Protein AF-A0A955P7H0-F1 (afdb_monomer_lite)

Sequence (226 aa):
VLIIPDSEILDPDVVQEVLLPWVRDQGGQLLVTANSGKRLGESGNFDLNPKGFSTAPLTGVASTEDASSDTVVSVGSGQVLYLSKDIGFDFYLANDQVEREGALPRFRECLSKLLPEKTSLFLEFLKGDSPNLGATLYQSKSTNRLFIDLNNSDVDLTADTMKKTSPIKVSVHLPESMRDENLAATAVAPDSTPEVEILSQSGGHIELSIGPIEYYAGVIVKKAIE

Radius of gyration: 21.03 Å; chains: 1; bounding box: 56×29×54 Å

Foldseek 3Di:
DEEAQQQLEDALCCCVVPVLCCQAPVADFYEYEANAQQFHHVVRVRHGDPQARSCCVQFVDRHLVPDDQWGWDRHHNYIYIYGNHRLVVVLVPDPDFVVNQVSVVVVVVSVPSGDPPPPQKDKDWPDQDGPQKDWDWDADPVQRKIKIKIFGRQAPPVVRFFDWTAKTKMKIQHHPVPLPAAKDKFKDDPPDGWDKDFPDRDPRITMMITHIDRGIMMMMMDHDDD

pLDDT: mean 92.69, std 6.69, range [53.53, 98.31]

Secondary structure (DSSP, 8-state):
-EEE-S-SB--HHHIIIIIHHHHHHH--EEEEETTTTSB--GGGTTPBPTTS-TTHHHHS-S-STTS-SEEEEEETTEEEEEESS-HHHHHHH--SHHHHHHHHHHHHHHHHTTS-TT-SS-EEEEE---TTEEEEEEEETTTTEEEEEEEE--EETTTTEEPPPPPEEEEEEPPGGGTTS-EEEEEE-SS-PPPEEEEEEETTEEEEEE---SSEEEEEEEEPP-

Structure (mmCIF, N/CA/C/O backbone):
data_AF-A0A955P7H0-F1
#
_entry.id   AF-A0A955P7H0-F1
#
loop_
_atom_site.group_PDB
_atom_site.id
_atom_site.type_symbol
_atom_site.label_atom_id
_atom_site.label_alt_id
_atom_site.label_comp_id
_atom_site.label_asym_id
_atom_site.label_entity_id
_atom_site.label_seq_id
_atom_site.pdbx_PDB_ins_code
_atom_site.Cartn_x
_atom_site.Cartn_y
_atom_site.Cartn_z
_atom_site.occupancy
_atom_site.B_iso_or_equiv
_atom_site.auth_seq_id
_atom_site.auth_comp_id
_atom_site.auth_asym_id
_atom_site.auth_atom_id
_atom_site.pdbx_PDB_model_num
ATOM 1 N N . VAL A 1 1 ? -3.213 -2.848 -7.791 1.00 90.50 1 VAL A N 1
ATOM 2 C CA . VAL A 1 1 ? -1.968 -2.224 -8.291 1.00 90.50 1 VAL A CA 1
ATOM 3 C C . VAL A 1 1 ? -0.839 -3.203 -8.053 1.00 90.50 1 VAL A C 1
ATOM 5 O O . VAL A 1 1 ? -0.802 -3.777 -6.972 1.00 90.50 1 VAL A O 1
ATOM 8 N N . LEU A 1 2 ? 0.018 -3.425 -9.043 1.00 95.38 2 LEU A N 1
ATOM 9 C CA . LEU A 1 2 ? 1.304 -4.100 -8.875 1.00 95.38 2 LEU A CA 1
ATOM 10 C C . LEU A 1 2 ? 2.388 -3.027 -8.733 1.00 95.38 2 LEU A C 1
ATOM 12 O O . LEU A 1 2 ? 2.320 -2.009 -9.417 1.00 95.38 2 LEU A O 1
ATOM 16 N N . ILE A 1 3 ? 3.364 -3.243 -7.856 1.00 96.38 3 ILE A N 1
ATOM 17 C CA . ILE A 1 3 ? 4.501 -2.340 -7.655 1.00 96.38 3 ILE A CA 1
ATOM 18 C C . ILE A 1 3 ? 5.775 -3.113 -8.004 1.00 96.38 3 ILE A C 1
ATOM 20 O O . ILE A 1 3 ? 5.969 -4.217 -7.500 1.00 96.38 3 ILE A O 1
ATOM 24 N N . ILE A 1 4 ? 6.621 -2.539 -8.858 1.00 96.88 4 ILE A N 1
ATOM 25 C CA . ILE A 1 4 ? 7.957 -3.038 -9.202 1.00 96.88 4 ILE A CA 1
ATOM 26 C C . ILE A 1 4 ? 8.972 -2.011 -8.672 1.00 96.88 4 ILE A C 1
ATOM 28 O O . ILE A 1 4 ? 9.214 -1.004 -9.348 1.00 96.88 4 ILE A O 1
ATOM 32 N N . PRO A 1 5 ? 9.496 -2.210 -7.447 1.00 94.88 5 PRO A N 1
ATOM 33 C CA . PRO A 1 5 ? 10.434 -1.285 -6.823 1.00 94.88 5 PRO A CA 1
ATOM 34 C C . PRO A 1 5 ? 11.873 -1.598 -7.263 1.00 94.88 5 PRO A C 1
ATOM 36 O O . PRO A 1 5 ? 12.413 -2.635 -6.885 1.00 94.88 5 PRO A O 1
ATOM 39 N N . ASP A 1 6 ? 12.442 -0.742 -8.117 1.00 96.31 6 ASP A N 1
ATOM 40 C CA . ASP A 1 6 ? 13.833 -0.762 -8.609 1.00 96.31 6 ASP A CA 1
ATOM 41 C C . ASP A 1 6 ? 14.380 -2.157 -8.946 1.00 96.31 6 ASP A C 1
ATOM 43 O O . ASP A 1 6 ? 15.504 -2.538 -8.613 1.00 96.31 6 ASP A O 1
ATOM 47 N N . SER A 1 7 ? 13.559 -2.967 -9.613 1.00 96.25 7 SER A N 1
ATOM 48 C CA . SER A 1 7 ? 13.934 -4.327 -9.982 1.00 96.25 7 SER A CA 1
ATOM 49 C C . SER A 1 7 ? 14.794 -4.286 -11.243 1.00 96.25 7 SER A C 1
ATOM 51 O O . SER A 1 7 ? 14.291 -4.419 -12.360 1.00 96.25 7 SER A O 1
ATOM 53 N N . GLU A 1 8 ? 16.101 -4.044 -11.078 1.00 96.12 8 GLU A N 1
ATOM 54 C CA . GLU A 1 8 ? 17.034 -3.895 -12.207 1.00 96.12 8 GLU A CA 1
ATOM 55 C C . GLU A 1 8 ? 16.951 -5.059 -13.200 1.00 96.12 8 GLU A C 1
ATOM 57 O O . GLU A 1 8 ? 17.043 -4.843 -14.407 1.00 96.12 8 GLU A O 1
ATOM 62 N N . ILE A 1 9 ? 16.758 -6.280 -12.699 1.00 97.00 9 ILE A N 1
ATOM 63 C CA . ILE A 1 9 ? 16.594 -7.490 -13.503 1.00 97.00 9 ILE A CA 1
ATOM 64 C C . ILE A 1 9 ? 15.102 -7.735 -13.717 1.00 97.00 9 ILE A C 1
ATOM 66 O O . ILE A 1 9 ? 14.406 -8.196 -12.814 1.00 97.00 9 ILE A O 1
ATOM 70 N N . LEU A 1 10 ? 14.627 -7.487 -14.935 1.00 95.69 10 LEU A N 1
ATOM 71 C CA . LEU A 1 10 ? 13.276 -7.857 -15.342 1.00 95.69 10 LEU A CA 1
ATOM 72 C C . LEU A 1 10 ? 13.299 -8.355 -16.782 1.00 95.69 10 LEU A C 1
ATOM 74 O O . LEU A 1 10 ? 13.581 -7.590 -17.709 1.00 95.69 10 LEU A O 1
ATOM 78 N N . ASP A 1 11 ? 12.999 -9.642 -16.948 1.00 95.44 11 ASP A N 1
ATOM 79 C CA . ASP A 1 11 ? 13.058 -10.312 -18.242 1.00 95.44 11 ASP A CA 1
ATOM 80 C C . ASP A 1 11 ? 12.130 -9.617 -19.262 1.00 95.44 11 ASP A C 1
ATOM 82 O O . ASP A 1 11 ? 10.935 -9.441 -18.981 1.00 95.44 11 ASP A O 1
ATOM 86 N N . PRO A 1 12 ? 12.647 -9.197 -20.436 1.00 95.62 12 PRO A N 1
ATOM 87 C CA . PRO A 1 12 ? 11.827 -8.624 -21.495 1.00 95.62 12 PRO A CA 1
ATOM 88 C C . PRO A 1 12 ? 10.616 -9.478 -21.874 1.00 95.62 12 PRO A C 1
ATOM 90 O O . PRO A 1 12 ? 9.563 -8.903 -22.151 1.00 95.62 12 PRO A O 1
ATOM 93 N N . ASP A 1 13 ? 10.724 -10.807 -21.837 1.00 95.81 13 ASP A N 1
ATOM 94 C CA . ASP A 1 13 ? 9.621 -11.697 -22.208 1.00 95.81 13 ASP A CA 1
ATOM 95 C C . ASP A 1 13 ? 8.490 -11.621 -21.172 1.00 95.81 13 ASP A C 1
ATOM 97 O O . ASP A 1 13 ? 7.321 -11.517 -21.538 1.00 95.81 13 ASP A O 1
ATOM 101 N N . VAL A 1 14 ? 8.806 -11.505 -19.875 1.00 95.81 14 VAL A N 1
ATOM 102 C CA . VAL A 1 14 ? 7.794 -11.259 -18.826 1.00 95.81 14 VAL A CA 1
ATOM 103 C C . VAL A 1 14 ? 7.082 -9.926 -19.058 1.00 95.81 14 VAL A C 1
ATOM 105 O O . VAL A 1 14 ? 5.861 -9.829 -18.901 1.00 95.81 14 VAL A O 1
ATOM 108 N N . VAL A 1 15 ? 7.818 -8.887 -19.462 1.00 97.06 15 VAL A N 1
ATOM 109 C CA . VAL A 1 15 ? 7.198 -7.597 -19.778 1.00 97.06 15 VAL A CA 1
ATOM 110 C C . VAL A 1 15 ? 6.269 -7.719 -20.986 1.00 97.06 15 VAL A C 1
ATOM 112 O O . VAL A 1 15 ? 5.132 -7.253 -20.919 1.00 97.06 15 VAL A O 1
ATOM 115 N N . GLN A 1 16 ? 6.728 -8.336 -22.077 1.00 97.00 16 GLN A N 1
ATOM 116 C CA . GLN A 1 16 ? 5.978 -8.409 -23.333 1.00 97.00 16 GLN A CA 1
ATOM 117 C C . GLN A 1 16 ? 4.789 -9.370 -23.281 1.00 97.00 16 GLN A C 1
ATOM 119 O O . GLN A 1 16 ? 3.735 -9.063 -23.837 1.00 97.00 16 GLN A O 1
ATOM 124 N N . GLU A 1 17 ? 4.944 -10.519 -22.630 1.00 97.69 17 GLU A N 1
ATOM 125 C CA . GLU A 1 17 ? 3.960 -11.603 -22.659 1.00 97.69 17 GLU A CA 1
ATOM 126 C C . GLU A 1 17 ? 2.984 -11.551 -21.481 1.00 97.69 17 GLU A C 1
ATOM 128 O O . GLU A 1 17 ? 1.861 -12.044 -21.597 1.00 97.69 17 GLU A O 1
ATOM 133 N N . VAL A 1 18 ? 3.373 -10.930 -20.360 1.00 97.81 18 VAL A N 1
ATOM 134 C CA . VAL A 1 18 ? 2.564 -10.915 -19.132 1.00 97.81 18 VAL A CA 1
ATOM 135 C C . VAL A 1 18 ? 2.137 -9.504 -18.753 1.00 97.81 18 VAL A C 1
ATOM 137 O O . VAL A 1 18 ? 0.941 -9.206 -18.737 1.00 97.81 18 VAL A O 1
ATOM 140 N N . LEU A 1 19 ? 3.091 -8.619 -18.448 1.00 98.12 19 LEU A N 1
ATOM 141 C CA . LEU A 1 19 ? 2.764 -7.309 -17.876 1.00 98.12 19 LEU A CA 1
ATOM 142 C C . LEU A 1 19 ? 2.062 -6.401 -18.886 1.00 98.12 19 LEU A C 1
ATOM 144 O O . LEU A 1 19 ? 1.052 -5.785 -18.550 1.00 98.12 19 LEU A O 1
ATOM 148 N N . LEU A 1 20 ? 2.560 -6.333 -20.122 1.00 98.12 20 LEU A N 1
ATOM 149 C CA . LEU A 1 20 ? 1.990 -5.476 -21.156 1.00 98.12 20 LEU A CA 1
ATOM 150 C C . LEU A 1 20 ? 0.549 -5.875 -21.519 1.00 98.12 20 LEU A C 1
ATOM 152 O O . LEU A 1 20 ? -0.303 -4.988 -21.478 1.00 98.12 20 LEU A O 1
ATOM 156 N N . PRO A 1 21 ? 0.211 -7.153 -21.786 1.00 98.31 21 PRO A N 1
ATOM 157 C CA . PRO A 1 21 ? -1.177 -7.562 -21.996 1.00 98.31 21 PRO A CA 1
ATOM 158 C C . PRO A 1 21 ? -2.057 -7.366 -20.757 1.00 98.31 21 PRO A C 1
ATOM 160 O O . PRO A 1 21 ? -3.200 -6.935 -20.881 1.00 98.31 21 PRO A O 1
ATOM 163 N N . TRP A 1 22 ? -1.547 -7.624 -19.547 1.00 97.94 22 TRP A N 1
ATOM 164 C CA . TRP A 1 22 ? -2.319 -7.417 -18.318 1.00 97.94 22 TRP A CA 1
ATOM 165 C C . TRP A 1 22 ? -2.688 -5.942 -18.098 1.00 97.94 22 TRP A C 1
ATOM 167 O O . TRP A 1 22 ? -3.852 -5.626 -17.844 1.00 97.94 22 TRP A O 1
ATOM 177 N N . VAL A 1 23 ? -1.730 -5.022 -18.245 1.00 97.69 23 VAL A N 1
ATOM 178 C CA . VAL A 1 23 ? -2.006 -3.581 -18.155 1.00 97.69 23 VAL A CA 1
ATOM 179 C C . VAL A 1 23 ? -2.923 -3.156 -19.302 1.00 97.69 23 VAL A C 1
ATOM 181 O O . VAL A 1 23 ? -3.997 -2.610 -19.059 1.00 97.69 23 VAL A O 1
ATOM 184 N N . ARG A 1 24 ? -2.539 -3.458 -20.548 1.00 97.94 24 ARG A N 1
ATOM 185 C CA . ARG A 1 24 ? -3.234 -2.984 -21.751 1.00 97.94 24 ARG A CA 1
ATOM 186 C C . ARG A 1 24 ? -4.661 -3.501 -21.869 1.00 97.94 24 ARG A C 1
ATOM 188 O O . ARG A 1 24 ? -5.562 -2.711 -22.138 1.00 97.94 24 ARG A O 1
ATOM 195 N N . ASP A 1 25 ? -4.856 -4.802 -21.690 1.00 97.25 25 ASP A N 1
ATOM 196 C CA . ASP A 1 25 ? -6.088 -5.488 -22.088 1.00 97.25 25 ASP A CA 1
ATOM 197 C C . ASP A 1 25 ? -6.994 -5.808 -20.890 1.00 97.25 25 ASP A C 1
ATOM 199 O O . ASP A 1 25 ? -8.206 -5.932 -21.057 1.00 97.25 25 ASP A O 1
ATOM 203 N N . GLN A 1 26 ? -6.437 -5.917 -19.676 1.00 95.62 26 GLN A N 1
ATOM 204 C CA . GLN A 1 26 ? -7.200 -6.225 -18.454 1.00 95.62 26 GLN A CA 1
ATOM 205 C C . GLN A 1 26 ? -7.336 -5.032 -17.497 1.00 95.62 26 GLN A C 1
ATOM 207 O O . GLN A 1 26 ? -7.921 -5.167 -16.423 1.00 95.62 26 GLN A O 1
ATOM 212 N N . GLY A 1 27 ? -6.810 -3.861 -17.869 1.00 94.00 27 GLY A N 1
ATOM 213 C CA . GLY A 1 27 ? -6.895 -2.655 -17.046 1.00 94.00 27 GLY A CA 1
ATOM 214 C C . GLY A 1 27 ? -5.991 -2.681 -15.814 1.00 94.00 27 GLY A C 1
ATOM 215 O O . GLY A 1 27 ? -6.284 -2.015 -14.816 1.00 94.00 27 GLY A O 1
ATOM 216 N N . GLY A 1 28 ? -4.907 -3.462 -15.867 1.00 94.81 28 GLY A N 1
ATOM 217 C CA . GLY A 1 28 ? -3.901 -3.517 -14.813 1.00 94.81 28 GLY A CA 1
ATOM 218 C C . GLY A 1 28 ? -3.369 -2.128 -14.447 1.00 94.81 28 GLY A C 1
ATOM 219 O O . GLY A 1 28 ? -3.240 -1.243 -15.290 1.00 94.81 28 GLY A O 1
ATOM 220 N N . GLN A 1 29 ? -3.072 -1.948 -13.162 1.00 95.69 29 GLN A N 1
ATOM 221 C CA . GLN A 1 29 ? -2.525 -0.709 -12.608 1.00 95.69 29 GLN A CA 1
ATOM 222 C C . GLN A 1 29 ? -1.123 -1.005 -12.089 1.00 95.69 29 GLN A C 1
ATOM 224 O O . GLN A 1 29 ? -0.975 -1.877 -11.224 1.00 95.69 29 GLN A O 1
ATOM 229 N N . LEU A 1 30 ? -0.113 -0.316 -12.609 1.00 97.06 30 LEU A N 1
ATOM 230 C CA . LEU A 1 30 ? 1.293 -0.630 -12.362 1.00 97.06 30 LEU A CA 1
ATOM 231 C C . LEU A 1 30 ? 2.055 0.596 -11.852 1.00 97.06 30 LEU A C 1
ATOM 233 O O . LEU A 1 30 ? 1.944 1.675 -12.422 1.00 97.06 30 LEU A O 1
ATOM 237 N N . LEU A 1 31 ? 2.868 0.418 -10.815 1.00 97.75 31 LEU A N 1
ATOM 238 C CA . LEU A 1 31 ? 3.870 1.388 -10.382 1.00 97.75 31 LEU A CA 1
ATOM 239 C C . LEU A 1 31 ? 5.257 0.794 -10.644 1.00 97.75 31 LEU A C 1
ATOM 241 O O . LEU A 1 31 ? 5.545 -0.303 -10.173 1.00 97.75 31 LEU A O 1
ATOM 245 N N . VAL A 1 32 ? 6.100 1.499 -11.393 1.00 97.62 32 VAL A N 1
ATOM 246 C CA . VAL A 1 32 ? 7.489 1.112 -11.687 1.00 97.62 32 VAL A CA 1
ATOM 247 C C . VAL A 1 32 ? 8.420 2.194 -11.155 1.00 97.62 32 VAL A C 1
ATOM 249 O O . VAL A 1 32 ? 8.166 3.375 -11.388 1.00 97.62 32 VAL A O 1
ATOM 252 N N . THR A 1 33 ? 9.497 1.827 -10.461 1.00 96.88 33 THR A N 1
ATOM 253 C CA . THR A 1 33 ? 10.478 2.811 -9.976 1.00 96.88 33 THR A CA 1
ATOM 254 C C . THR A 1 33 ? 11.868 2.608 -10.574 1.00 96.88 33 THR A C 1
ATOM 256 O O . THR A 1 33 ? 12.245 1.494 -10.955 1.00 96.88 33 THR A O 1
ATOM 259 N N . ALA A 1 34 ? 12.618 3.709 -10.641 1.00 96.25 34 ALA A N 1
ATOM 260 C CA . ALA A 1 34 ? 14.050 3.779 -10.900 1.00 96.25 34 ALA A CA 1
ATOM 261 C C . ALA A 1 34 ? 14.511 2.916 -12.093 1.00 96.25 34 ALA A C 1
ATOM 263 O O . ALA A 1 34 ? 13.995 3.064 -13.199 1.00 96.25 34 ALA A O 1
ATOM 264 N N . ASN A 1 35 ? 15.498 2.041 -11.904 1.00 96.88 35 ASN A N 1
ATOM 265 C CA . ASN A 1 35 ? 16.174 1.300 -12.967 1.00 96.88 35 ASN A CA 1
ATOM 266 C C . ASN A 1 35 ? 15.479 -0.024 -13.318 1.00 96.88 35 ASN A C 1
ATOM 268 O O . ASN A 1 35 ? 16.112 -0.930 -13.869 1.00 96.88 35 ASN A O 1
ATOM 272 N N . SER A 1 36 ? 14.188 -0.161 -13.011 1.00 97.25 36 SER A N 1
ATOM 273 C CA . SER A 1 36 ? 13.463 -1.410 -13.233 1.00 97.25 36 SER A CA 1
ATOM 274 C C . SER A 1 36 ? 13.521 -1.869 -14.698 1.00 97.25 36 SER A C 1
ATOM 276 O O . SER A 1 36 ? 13.004 -1.203 -15.601 1.00 97.25 36 SER A O 1
ATOM 278 N N . GLY A 1 37 ? 14.122 -3.038 -14.933 1.00 97.25 37 GLY A N 1
ATOM 279 C CA . GLY A 1 37 ? 14.326 -3.617 -16.264 1.00 97.25 37 GLY A CA 1
ATOM 280 C C . GLY A 1 37 ? 15.587 -3.167 -17.008 1.00 97.25 37 GLY A C 1
ATOM 281 O O . GLY A 1 37 ? 15.703 -3.411 -18.211 1.00 97.25 37 GLY A O 1
ATOM 282 N N . LYS A 1 38 ? 16.541 -2.516 -16.334 1.00 97.38 38 LYS A N 1
ATOM 283 C CA . LYS A 1 38 ? 17.847 -2.132 -16.903 1.00 97.38 38 LYS A CA 1
ATOM 284 C C . LYS A 1 38 ? 18.703 -3.319 -17.352 1.00 97.38 38 LYS A C 1
ATOM 286 O O . LYS A 1 38 ? 19.545 -3.166 -18.240 1.00 97.38 38 LYS A O 1
ATOM 291 N N . ARG A 1 39 ? 18.502 -4.490 -16.755 1.00 97.50 39 ARG A N 1
ATOM 292 C CA . ARG A 1 39 ? 19.238 -5.728 -17.022 1.00 97.50 39 ARG A CA 1
ATOM 293 C C . ARG A 1 39 ? 18.315 -6.816 -17.552 1.00 97.50 39 ARG A C 1
ATOM 295 O O . ARG A 1 39 ? 17.129 -6.862 -17.226 1.00 97.50 39 ARG A O 1
ATOM 302 N N . LEU A 1 40 ? 18.884 -7.687 -18.378 1.00 96.19 40 LEU A N 1
ATOM 303 C CA . LEU A 1 40 ? 18.215 -8.871 -18.912 1.00 96.19 40 LEU A CA 1
ATOM 304 C C . LEU A 1 40 ? 17.957 -9.909 -17.809 1.00 96.19 40 LEU A C 1
ATOM 306 O O . LEU A 1 40 ? 18.568 -9.860 -16.743 1.00 96.19 40 LEU A O 1
ATOM 310 N N . GLY A 1 41 ? 17.060 -10.860 -18.081 1.00 94.31 41 GLY A N 1
ATOM 311 C CA . GLY A 1 41 ? 16.814 -12.009 -17.208 1.00 94.31 41 GLY A CA 1
ATOM 312 C C . GLY A 1 41 ? 17.958 -13.030 -17.212 1.00 94.31 41 GLY A C 1
ATOM 313 O O . GLY A 1 41 ? 19.048 -12.785 -17.740 1.00 94.31 41 GLY A O 1
ATOM 314 N N . GLU A 1 42 ? 17.688 -14.210 -16.650 1.00 93.50 42 GLU A N 1
ATOM 315 C CA . GLU A 1 42 ? 18.656 -15.315 -16.558 1.00 93.50 42 GLU A CA 1
ATOM 316 C C . GLU A 1 42 ? 19.208 -15.726 -17.931 1.00 93.50 42 GLU A C 1
ATOM 318 O O . GLU A 1 42 ? 20.402 -15.979 -18.072 1.00 93.50 42 GLU A O 1
ATOM 323 N N . SER A 1 43 ? 18.361 -15.719 -18.966 1.00 90.88 43 SER A N 1
ATOM 324 C CA . SER A 1 43 ? 18.735 -16.045 -20.350 1.00 90.88 43 SER A CA 1
ATOM 325 C C . SER A 1 43 ? 19.803 -15.105 -20.928 1.00 90.88 43 SER A C 1
ATOM 327 O O . SER A 1 43 ? 20.593 -15.512 -21.781 1.00 90.88 43 SER A O 1
ATOM 329 N N . GLY A 1 44 ? 19.848 -13.862 -20.443 1.00 91.69 44 GLY A N 1
ATOM 330 C CA . GLY A 1 44 ? 20.844 -12.850 -20.785 1.00 91.69 44 GLY A CA 1
ATOM 331 C C . GLY A 1 44 ? 21.929 -12.672 -19.724 1.00 91.69 44 GLY A C 1
ATOM 332 O O . GLY A 1 44 ? 22.608 -11.652 -19.748 1.00 91.69 44 GLY A O 1
ATOM 333 N N . ASN A 1 45 ? 22.068 -13.607 -18.775 1.00 93.75 45 ASN A N 1
ATOM 334 C CA . ASN A 1 45 ? 23.056 -13.576 -17.688 1.00 93.75 45 ASN A CA 1
ATOM 335 C C . ASN A 1 45 ? 23.086 -12.263 -16.888 1.00 93.75 45 ASN A C 1
ATOM 337 O O . ASN A 1 45 ? 24.139 -11.866 -16.389 1.00 93.75 45 ASN A O 1
ATOM 341 N N . PHE A 1 46 ? 21.944 -11.580 -16.759 1.00 96.12 46 PHE A N 1
ATOM 342 C CA . PHE A 1 46 ? 21.848 -10.301 -16.044 1.00 96.12 46 PHE A CA 1
ATOM 343 C C . PHE A 1 46 ? 22.699 -9.160 -16.644 1.00 96.12 46 PHE A C 1
ATOM 345 O O . PHE A 1 46 ? 22.975 -8.154 -15.970 1.00 96.12 46 PHE A O 1
ATOM 352 N N . ASP A 1 47 ? 23.102 -9.287 -17.913 1.00 97.50 47 ASP A N 1
ATOM 353 C CA . ASP A 1 47 ? 23.794 -8.232 -18.649 1.00 97.50 47 ASP A CA 1
ATOM 354 C C . ASP A 1 47 ? 22.900 -6.996 -18.818 1.00 97.50 47 ASP A C 1
ATOM 356 O O . ASP A 1 47 ? 21.668 -7.062 -18.743 1.00 97.50 47 ASP A O 1
ATOM 360 N N . LEU A 1 48 ? 23.528 -5.839 -19.056 1.00 97.00 48 LEU A N 1
ATOM 361 C CA . LEU A 1 48 ? 22.798 -4.619 -19.404 1.00 97.00 48 LEU A CA 1
ATOM 362 C C . LEU A 1 48 ? 21.947 -4.864 -20.648 1.00 97.00 48 LEU A C 1
ATOM 364 O O . LEU A 1 48 ? 22.433 -5.384 -2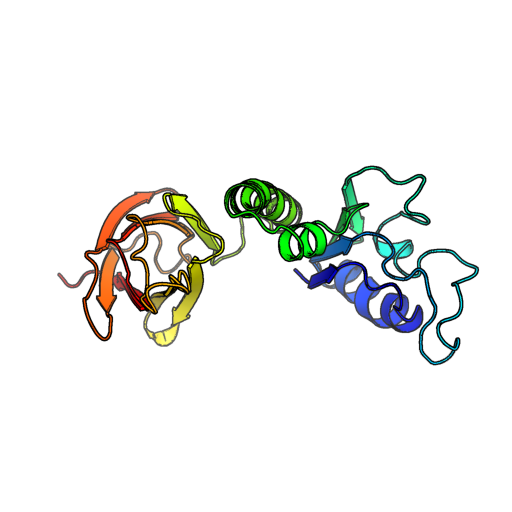1.653 1.00 97.00 48 LEU A O 1
ATOM 368 N N . ASN A 1 49 ? 20.686 -4.445 -20.596 1.00 95.06 49 ASN A N 1
ATOM 369 C CA . ASN A 1 49 ? 19.803 -4.577 -21.737 1.00 95.06 49 ASN A CA 1
ATOM 370 C C . ASN A 1 49 ? 20.213 -3.560 -22.822 1.00 95.06 49 ASN A C 1
ATOM 372 O O . ASN A 1 49 ? 20.101 -2.349 -22.608 1.00 95.06 49 ASN A O 1
ATOM 376 N N . PRO A 1 50 ? 20.658 -4.013 -24.010 1.00 93.06 50 PRO A N 1
ATOM 377 C CA . PRO A 1 50 ? 21.121 -3.112 -25.064 1.00 93.06 50 PRO A CA 1
ATOM 378 C C . PRO A 1 50 ? 20.001 -2.237 -25.645 1.00 93.06 50 PRO A C 1
ATOM 380 O O . PRO A 1 50 ? 20.285 -1.273 -26.351 1.00 93.06 50 PRO A O 1
ATOM 383 N N . LYS A 1 51 ? 18.730 -2.563 -25.370 1.00 91.25 51 LYS A N 1
ATOM 384 C CA . LYS A 1 51 ? 17.556 -1.790 -25.798 1.00 91.25 51 LYS A CA 1
ATOM 385 C C . LYS A 1 51 ? 17.081 -0.772 -24.747 1.00 91.25 51 LYS A C 1
ATOM 387 O O . LYS A 1 51 ? 16.022 -0.181 -24.937 1.00 91.25 51 LYS A O 1
ATOM 392 N N . GLY A 1 52 ? 17.835 -0.569 -23.665 1.00 92.81 52 GLY A N 1
ATOM 393 C CA . GLY A 1 52 ? 17.405 0.234 -22.516 1.00 92.81 52 GLY A CA 1
ATOM 394 C C . GLY A 1 52 ? 16.502 -0.565 -21.577 1.00 92.81 52 GLY A C 1
ATOM 395 O O . GLY A 1 52 ? 16.572 -1.791 -21.545 1.00 92.81 52 GLY A O 1
ATOM 396 N N . PHE A 1 53 ? 15.657 0.106 -20.796 1.00 96.62 53 PHE A N 1
ATOM 397 C CA . PHE A 1 53 ? 14.793 -0.584 -19.833 1.00 96.62 53 PHE A CA 1
ATOM 398 C C . PHE A 1 53 ? 13.777 -1.502 -20.528 1.00 96.62 53 PHE A C 1
ATOM 400 O O . PHE A 1 53 ? 13.050 -1.077 -21.426 1.00 96.62 53 PHE A O 1
ATOM 407 N N . SER A 1 54 ? 13.662 -2.756 -20.081 1.00 97.25 54 SER A N 1
ATOM 408 C CA . SER A 1 54 ? 12.648 -3.693 -20.587 1.00 97.25 54 SER A CA 1
ATOM 409 C C . SER A 1 54 ? 11.219 -3.206 -20.320 1.00 97.25 54 SER A C 1
ATOM 411 O O . SER A 1 54 ? 10.314 -3.534 -21.084 1.00 97.25 54 SER A O 1
ATOM 413 N N . THR A 1 55 ? 11.028 -2.363 -19.299 1.00 97.12 55 THR A N 1
ATOM 414 C CA . THR A 1 55 ? 9.759 -1.712 -18.936 1.00 97.12 55 THR A CA 1
ATOM 415 C C . THR A 1 55 ? 9.387 -0.519 -19.823 1.00 97.12 55 THR A C 1
ATOM 417 O O . THR A 1 55 ? 8.250 -0.057 -19.740 1.00 97.12 55 THR A O 1
ATOM 420 N N . ALA A 1 56 ? 10.273 -0.039 -20.706 1.00 96.56 56 ALA A N 1
ATOM 421 C CA . ALA A 1 56 ? 10.025 1.141 -21.542 1.00 96.56 56 ALA A CA 1
ATOM 422 C C . ALA A 1 56 ? 8.696 1.105 -22.335 1.00 96.56 56 ALA A C 1
ATOM 424 O O . ALA A 1 56 ? 8.035 2.140 -22.417 1.00 96.56 56 ALA A O 1
ATOM 425 N N . PRO A 1 57 ? 8.221 -0.043 -22.868 1.00 96.25 57 PRO A N 1
ATOM 426 C CA . PRO A 1 57 ? 6.917 -0.120 -23.537 1.00 96.25 57 PRO A CA 1
ATOM 427 C C . PRO A 1 57 ? 5.707 0.134 -22.621 1.00 96.25 57 PRO A C 1
ATOM 429 O O . PRO A 1 57 ? 4.627 0.441 -23.118 1.00 96.25 57 PRO A O 1
ATOM 432 N N . LEU A 1 58 ? 5.874 -0.009 -21.303 1.00 97.12 58 LEU A N 1
ATOM 433 C CA . LEU A 1 58 ? 4.860 0.284 -20.284 1.00 97.12 58 LEU A CA 1
ATOM 434 C C . LEU A 1 58 ? 4.980 1.717 -19.753 1.00 97.12 58 LEU A C 1
ATOM 436 O O . LEU A 1 58 ? 3.971 2.374 -19.518 1.00 97.12 58 LEU A O 1
ATOM 440 N N . THR A 1 59 ? 6.208 2.189 -19.534 1.00 96.62 59 THR A N 1
ATOM 441 C CA . THR A 1 59 ? 6.491 3.446 -18.822 1.00 96.62 59 THR A CA 1
ATOM 442 C C . THR A 1 59 ? 6.730 4.636 -19.746 1.00 96.62 59 THR A C 1
ATOM 444 O O . THR A 1 59 ? 6.672 5.774 -19.293 1.00 96.62 59 THR A O 1
ATOM 447 N N . GLY A 1 60 ? 7.047 4.397 -21.023 1.00 94.62 60 GLY A N 1
ATOM 448 C CA . GLY A 1 60 ? 7.549 5.423 -21.940 1.00 94.62 60 GLY A CA 1
ATOM 449 C C . GLY A 1 60 ? 8.961 5.924 -21.603 1.00 94.62 60 GLY A C 1
ATOM 450 O O . GLY A 1 60 ? 9.418 6.886 -22.215 1.00 94.62 60 GLY A O 1
ATOM 451 N N . VAL A 1 61 ? 9.651 5.291 -20.648 1.00 94.50 61 VAL A N 1
ATOM 452 C CA . VAL A 1 61 ? 10.950 5.729 -20.125 1.00 94.50 61 VAL A CA 1
ATOM 453 C C . VAL A 1 61 ? 12.036 4.722 -20.490 1.00 94.50 61 VAL A C 1
ATOM 455 O O . VAL A 1 61 ? 11.953 3.551 -20.127 1.00 94.50 61 VAL A O 1
ATOM 458 N N . ALA A 1 62 ? 13.064 5.190 -21.200 1.00 91.31 62 ALA A N 1
ATOM 459 C CA . ALA A 1 62 ? 14.187 4.362 -21.647 1.00 91.31 62 ALA A CA 1
ATOM 460 C C . ALA A 1 62 ? 15.413 4.411 -20.711 1.00 91.31 62 ALA A C 1
ATOM 462 O O . ALA A 1 62 ? 16.238 3.497 -20.761 1.00 91.31 62 ALA A O 1
ATOM 463 N N . SER A 1 63 ? 15.531 5.461 -19.890 1.00 90.38 63 SER A N 1
ATOM 464 C CA . SER A 1 63 ? 16.648 5.737 -18.976 1.00 90.38 63 SER A CA 1
ATOM 465 C C . SER A 1 63 ? 16.174 6.593 -17.790 1.00 90.38 63 SER A C 1
ATOM 467 O O . SER A 1 63 ? 15.175 7.306 -17.899 1.00 90.38 63 SER A O 1
ATOM 469 N N . THR A 1 64 ? 16.863 6.536 -16.646 1.00 91.06 64 THR A N 1
ATOM 470 C CA . THR A 1 64 ? 16.532 7.370 -15.474 1.00 91.06 64 THR A CA 1
ATOM 471 C C . THR A 1 64 ? 17.040 8.804 -15.627 1.00 91.06 64 THR A C 1
ATOM 473 O O . THR A 1 64 ? 16.444 9.716 -15.060 1.00 91.06 64 THR A O 1
ATOM 476 N N . GLU A 1 65 ? 18.109 9.013 -16.396 1.00 88.94 65 GLU A N 1
ATOM 477 C CA . GLU A 1 65 ? 18.813 10.291 -16.538 1.00 88.94 65 GLU A CA 1
ATOM 478 C C . GLU A 1 65 ? 17.978 11.368 -17.246 1.00 88.94 65 GLU A C 1
ATOM 480 O O . GLU A 1 65 ? 18.074 12.545 -16.901 1.00 88.94 65 GLU A O 1
ATOM 485 N N . ASP A 1 66 ? 17.132 10.960 -18.194 1.00 80.75 66 ASP A N 1
ATOM 486 C CA . ASP A 1 66 ? 16.306 11.863 -19.007 1.00 80.75 66 ASP A CA 1
ATOM 487 C C . ASP A 1 66 ? 14.827 11.869 -18.578 1.00 80.75 66 ASP A C 1
ATOM 489 O O . ASP A 1 66 ? 13.995 12.572 -19.159 1.00 80.75 66 ASP A O 1
ATOM 493 N N . ALA A 1 67 ? 14.471 11.069 -17.569 1.00 89.00 67 ALA A N 1
ATOM 494 C CA . ALA A 1 67 ? 13.095 10.916 -17.124 1.00 89.00 67 ALA A CA 1
ATOM 495 C C . ALA A 1 67 ? 12.648 12.055 -16.198 1.00 89.00 67 ALA A C 1
ATOM 497 O O . ALA A 1 67 ? 13.392 12.536 -15.342 1.00 89.00 67 ALA A O 1
ATOM 498 N N . SER A 1 68 ? 11.372 12.432 -16.307 1.00 91.69 68 SER A N 1
ATOM 499 C CA . SER A 1 68 ? 10.729 13.272 -15.290 1.00 91.69 68 SER A CA 1
ATOM 500 C C . SER A 1 68 ? 10.671 12.539 -13.943 1.00 91.69 68 SER A C 1
ATOM 502 O O . SER A 1 68 ? 10.716 11.310 -13.890 1.00 91.69 68 SER A O 1
ATOM 504 N N . SER A 1 69 ? 10.549 13.289 -12.841 1.00 91.38 69 SER A N 1
ATOM 505 C CA . SER A 1 69 ? 10.484 12.717 -11.485 1.00 91.38 69 SER A CA 1
ATOM 506 C C . SER A 1 69 ? 9.363 11.693 -11.325 1.00 91.38 69 SER A C 1
ATOM 508 O O . SER A 1 69 ? 9.533 10.670 -10.663 1.00 91.38 69 SER A O 1
ATOM 510 N N . ASP A 1 70 ? 8.220 11.977 -11.940 1.00 93.69 70 ASP A N 1
ATOM 511 C CA . ASP A 1 70 ? 7.106 11.063 -12.091 1.00 93.69 70 ASP A CA 1
ATOM 512 C C . ASP A 1 70 ? 6.505 11.170 -13.495 1.00 93.69 70 ASP A C 1
ATOM 514 O O . ASP A 1 70 ? 6.594 12.194 -14.174 1.00 93.69 70 ASP A O 1
ATOM 518 N N . THR A 1 71 ? 5.949 10.071 -13.992 1.00 94.50 71 THR A N 1
ATOM 519 C CA . THR A 1 71 ? 5.318 10.015 -15.315 1.00 94.50 71 THR A CA 1
ATOM 520 C C . THR A 1 71 ? 4.152 9.046 -15.268 1.00 94.50 71 THR A C 1
ATOM 522 O O . THR A 1 71 ? 4.319 7.888 -14.899 1.00 94.50 71 THR A O 1
ATOM 525 N N . VAL A 1 72 ? 2.964 9.518 -15.641 1.00 95.31 72 VAL A N 1
ATOM 526 C CA . VAL A 1 72 ? 1.766 8.681 -15.750 1.00 95.31 72 VAL A CA 1
ATOM 527 C C . VAL A 1 72 ? 1.502 8.400 -17.221 1.00 95.31 72 VAL A C 1
ATOM 529 O O . VAL A 1 72 ? 1.353 9.327 -18.016 1.00 95.31 72 VAL A O 1
ATOM 532 N N . VAL A 1 73 ? 1.412 7.122 -17.577 1.00 95.69 73 VAL A N 1
ATOM 533 C CA . VAL A 1 73 ? 1.147 6.658 -18.939 1.00 95.69 73 VAL A CA 1
ATOM 534 C C . VAL A 1 73 ? -0.109 5.802 -18.944 1.00 95.69 73 VAL A C 1
ATOM 536 O O . VAL A 1 73 ? -0.272 4.899 -18.128 1.00 95.69 73 VAL A O 1
ATOM 539 N N . SER A 1 74 ? -1.014 6.090 -19.877 1.00 96.19 74 SER A N 1
ATOM 540 C CA . SER A 1 74 ? -2.145 5.205 -20.164 1.00 96.19 74 SER A CA 1
ATOM 541 C C . SER A 1 74 ? -1.712 4.174 -21.197 1.00 96.19 74 SER A C 1
ATOM 543 O O . SER A 1 74 ? -1.210 4.536 -22.261 1.00 96.19 74 SER A O 1
ATOM 545 N N . VAL A 1 75 ? -1.924 2.897 -20.896 1.00 96.44 75 VAL A N 1
ATOM 546 C CA . VAL A 1 75 ? -1.596 1.788 -21.793 1.00 96.44 75 VAL A CA 1
ATOM 547 C C . VAL A 1 75 ? -2.868 0.973 -21.962 1.00 96.44 75 VAL A C 1
ATOM 549 O O . VAL A 1 75 ? -3.271 0.258 -21.050 1.00 96.44 75 VAL A O 1
ATOM 552 N N . GLY A 1 76 ? -3.536 1.112 -23.110 1.00 95.94 76 GLY A N 1
ATOM 553 C CA . GLY A 1 76 ? -4.847 0.496 -23.345 1.00 95.94 76 GLY A CA 1
ATOM 554 C C . GLY A 1 76 ? -5.877 0.907 -22.288 1.00 95.94 76 GLY A C 1
ATOM 555 O O . GLY A 1 76 ? -6.140 2.093 -22.106 1.00 95.94 76 GLY A O 1
ATOM 556 N N . SER A 1 77 ? -6.465 -0.078 -21.607 1.00 94.75 77 SER A N 1
ATOM 557 C CA . SER A 1 77 ? -7.417 0.111 -20.505 1.00 94.75 77 SER A CA 1
ATOM 558 C C . SER A 1 77 ? -6.760 0.302 -19.131 1.00 94.75 77 SER A C 1
ATOM 560 O O . SER A 1 77 ? -7.474 0.528 -18.155 1.00 94.75 77 SER A O 1
ATOM 562 N N . GLY A 1 78 ? -5.436 0.166 -19.028 1.00 95.50 78 GLY A N 1
ATOM 563 C CA . GLY A 1 78 ? -4.683 0.271 -17.780 1.00 95.50 78 GLY A CA 1
ATOM 564 C C . GLY A 1 78 ? -3.856 1.547 -17.671 1.00 95.50 78 GLY A C 1
ATOM 565 O O . GLY A 1 78 ? -3.824 2.389 -18.574 1.00 95.50 78 GLY A O 1
ATOM 566 N N . GLN A 1 79 ? -3.158 1.673 -16.545 1.00 96.31 79 GLN A N 1
ATOM 567 C CA . GLN A 1 79 ? -2.318 2.828 -16.247 1.00 96.31 79 GLN A CA 1
ATOM 568 C C . GLN A 1 79 ? -1.009 2.407 -15.587 1.00 96.31 79 GLN A C 1
ATOM 570 O O . GLN A 1 79 ? -0.952 1.457 -14.801 1.00 96.31 79 GLN A O 1
ATOM 575 N N . VAL A 1 80 ? 0.045 3.147 -15.913 1.00 97.31 80 VAL A N 1
ATOM 576 C CA . VAL A 1 80 ? 1.388 2.958 -15.379 1.00 97.31 80 VAL A CA 1
ATOM 577 C C . VAL A 1 80 ? 1.869 4.277 -14.793 1.00 97.31 80 VAL A C 1
ATOM 579 O O . VAL A 1 80 ? 1.830 5.306 -15.462 1.00 97.31 80 VAL A O 1
ATOM 582 N N . LEU A 1 81 ? 2.339 4.244 -13.551 1.00 97.62 81 LEU A N 1
ATOM 583 C CA . LEU A 1 81 ? 3.074 5.330 -12.919 1.00 97.62 81 LEU A CA 1
ATOM 584 C C . LEU A 1 81 ? 4.539 4.921 -12.862 1.00 97.62 81 LEU A C 1
ATOM 586 O O . LEU A 1 81 ? 4.890 3.942 -12.208 1.00 97.62 81 LEU A O 1
ATOM 590 N N . TYR A 1 82 ? 5.388 5.688 -13.525 1.00 97.75 82 TYR A N 1
ATOM 591 C CA . TYR A 1 82 ? 6.826 5.607 -13.362 1.00 97.75 82 TYR A CA 1
ATOM 592 C C . TYR A 1 82 ? 7.305 6.666 -12.367 1.00 97.75 82 TYR A C 1
ATOM 594 O O . TYR A 1 82 ? 6.870 7.817 -12.439 1.00 97.75 82 TYR A O 1
ATOM 602 N N . LEU A 1 83 ? 8.215 6.290 -11.470 1.00 97.25 83 LEU A N 1
ATOM 603 C CA . LEU A 1 83 ? 8.953 7.201 -10.595 1.00 97.25 83 LEU A CA 1
ATOM 604 C C . LEU A 1 83 ? 10.448 7.059 -10.879 1.00 97.25 83 LEU A C 1
ATOM 606 O O . LEU A 1 83 ? 10.962 5.946 -10.866 1.00 97.25 83 LEU A O 1
ATOM 610 N N . SER A 1 84 ? 11.178 8.159 -11.064 1.00 95.94 84 SER A N 1
ATOM 611 C CA . SER A 1 84 ? 12.621 8.076 -11.354 1.00 95.94 84 SER A CA 1
ATOM 612 C C . SER A 1 84 ? 13.477 7.623 -10.164 1.00 95.94 84 SER A C 1
ATOM 614 O O . SER A 1 84 ? 14.650 7.299 -10.341 1.00 95.94 84 SER A O 1
ATOM 616 N N . LYS A 1 85 ? 12.896 7.576 -8.960 1.00 94.69 85 LYS A N 1
ATOM 617 C CA . LYS A 1 85 ? 13.533 7.133 -7.715 1.00 94.69 85 LYS A CA 1
ATOM 618 C C . LYS A 1 85 ? 12.709 6.058 -7.021 1.00 94.69 85 LYS A C 1
ATOM 620 O O . LYS A 1 85 ? 11.478 6.081 -7.089 1.00 94.69 85 LYS A O 1
ATOM 625 N N . ASP A 1 86 ? 13.390 5.180 -6.292 1.00 94.19 86 ASP A N 1
ATOM 626 C CA . ASP A 1 86 ? 12.746 4.241 -5.380 1.00 94.19 86 ASP A CA 1
ATOM 627 C C . ASP A 1 86 ? 12.490 4.875 -4.011 1.00 94.19 86 ASP A C 1
ATOM 629 O O . ASP A 1 86 ? 13.261 4.745 -3.062 1.00 94.19 86 ASP A O 1
ATOM 633 N N . ILE A 1 87 ? 11.343 5.540 -3.914 1.00 93.75 87 ILE A N 1
ATOM 634 C CA . ILE A 1 87 ? 10.881 6.149 -2.666 1.00 93.75 87 ILE A CA 1
ATOM 635 C C . ILE A 1 87 ? 10.598 5.118 -1.556 1.00 93.75 87 ILE A C 1
ATOM 637 O O . ILE A 1 87 ? 10.530 5.491 -0.387 1.00 93.75 87 ILE A O 1
ATOM 641 N N . GLY A 1 88 ? 10.414 3.835 -1.896 1.00 93.12 88 GLY A N 1
ATOM 642 C CA . GLY A 1 88 ? 10.232 2.764 -0.917 1.00 93.12 88 GLY A CA 1
ATOM 643 C C . GLY A 1 88 ? 11.552 2.371 -0.260 1.00 93.12 88 GLY A C 1
ATOM 644 O O . GLY A 1 88 ? 11.609 2.193 0.958 1.00 93.12 88 GLY A O 1
ATOM 645 N N . PHE A 1 89 ? 12.625 2.298 -1.048 1.00 93.19 89 PHE A N 1
ATOM 646 C CA . PHE A 1 89 ? 13.964 2.049 -0.520 1.00 93.19 89 PHE A CA 1
ATOM 647 C C . PHE A 1 89 ? 14.497 3.237 0.292 1.00 93.19 89 PHE A C 1
ATOM 649 O O . PHE A 1 89 ? 15.059 3.028 1.368 1.00 93.19 89 PHE A O 1
ATOM 656 N N . ASP A 1 90 ? 14.230 4.471 -0.149 1.00 93.06 90 ASP A N 1
ATOM 657 C CA . ASP A 1 90 ? 14.534 5.682 0.628 1.00 93.06 90 ASP A CA 1
ATOM 658 C C . ASP A 1 90 ? 13.848 5.638 2.010 1.00 93.06 90 ASP A C 1
ATOM 660 O O . ASP A 1 90 ? 14.491 5.838 3.040 1.00 93.06 90 ASP A O 1
ATOM 664 N N . PHE A 1 91 ? 12.560 5.277 2.057 1.00 94.19 91 PHE A N 1
ATOM 665 C CA . PHE A 1 91 ? 11.820 5.099 3.313 1.00 94.19 91 PHE A CA 1
ATOM 666 C C . PHE A 1 91 ? 12.402 3.991 4.202 1.00 94.19 91 PHE A C 1
ATOM 668 O O . PHE A 1 91 ? 12.478 4.143 5.423 1.00 94.19 91 PHE A O 1
ATOM 675 N N . TYR A 1 92 ? 12.822 2.873 3.606 1.00 91.25 92 TYR A N 1
ATOM 676 C CA . TYR A 1 92 ? 13.458 1.780 4.339 1.00 91.25 92 TYR A CA 1
ATOM 677 C C . TYR A 1 92 ? 14.769 2.230 5.005 1.00 91.25 92 TYR A C 1
ATOM 679 O O . TYR A 1 92 ? 14.989 1.933 6.183 1.00 91.25 92 TYR A O 1
ATOM 687 N N . LEU A 1 93 ? 15.607 2.978 4.280 1.00 93.56 93 LEU A N 1
ATOM 688 C CA . LEU A 1 93 ? 16.902 3.470 4.761 1.00 93.56 93 LEU A CA 1
ATOM 689 C C . LEU A 1 93 ? 16.811 4.658 5.727 1.00 93.56 93 LEU A C 1
ATOM 691 O O . LEU A 1 93 ? 17.779 4.916 6.447 1.00 93.56 93 LEU A O 1
ATOM 695 N N . ALA A 1 94 ? 15.685 5.373 5.753 1.00 92.94 94 ALA A N 1
ATOM 696 C CA . ALA A 1 94 ? 15.460 6.461 6.694 1.00 92.94 94 ALA A CA 1
ATOM 697 C C . ALA A 1 94 ? 15.625 5.957 8.139 1.00 92.94 94 ALA A C 1
ATOM 699 O O . ALA A 1 94 ? 14.950 5.016 8.569 1.00 92.94 94 ALA A O 1
ATOM 700 N N . ASN A 1 95 ? 16.547 6.579 8.877 1.00 84.31 95 ASN A N 1
ATOM 701 C CA . ASN A 1 95 ? 16.887 6.207 10.258 1.00 84.31 95 ASN A CA 1
ATOM 702 C C . ASN A 1 95 ? 16.115 7.025 11.301 1.00 84.31 95 ASN A C 1
ATOM 704 O O . ASN A 1 95 ? 16.167 6.714 12.489 1.00 84.31 95 ASN A O 1
ATOM 708 N N . ASP A 1 96 ? 15.429 8.078 10.865 1.00 86.25 96 ASP A N 1
ATOM 709 C CA . ASP A 1 96 ? 14.613 8.942 11.705 1.00 86.25 96 ASP A CA 1
ATOM 710 C C . ASP A 1 96 ? 13.118 8.719 11.430 1.00 86.25 96 ASP A C 1
ATOM 712 O O . ASP A 1 96 ? 12.675 8.510 10.298 1.00 86.25 96 ASP A O 1
ATOM 716 N N . GLN A 1 97 ? 12.335 8.774 12.504 1.00 83.44 97 GLN A N 1
ATOM 717 C CA . GLN A 1 97 ? 10.890 8.596 12.483 1.00 83.44 97 GLN A CA 1
ATOM 718 C C . GLN A 1 97 ? 10.194 9.738 11.727 1.00 83.44 97 GLN A C 1
ATOM 720 O O . GLN A 1 97 ? 9.243 9.478 10.991 1.00 83.44 97 GLN A O 1
ATOM 725 N N . VAL A 1 98 ? 10.668 10.984 11.868 1.00 86.69 98 VAL A N 1
ATOM 726 C CA . VAL A 1 98 ? 10.047 12.150 11.214 1.00 86.69 98 VAL A CA 1
ATOM 727 C C . VAL A 1 98 ? 10.203 12.066 9.696 1.00 86.69 98 VAL A C 1
ATOM 729 O O . VAL A 1 98 ? 9.257 12.358 8.965 1.00 86.69 98 VAL A O 1
ATOM 732 N N . GLU A 1 99 ? 11.359 11.614 9.208 1.00 90.00 99 GLU A N 1
ATOM 733 C CA . GLU A 1 99 ? 11.586 11.356 7.781 1.00 90.00 99 GLU A CA 1
ATOM 734 C C . GLU A 1 99 ? 10.623 10.294 7.224 1.00 90.00 99 GLU A C 1
ATOM 736 O O . GLU A 1 99 ? 9.982 10.513 6.192 1.00 90.00 99 GLU A O 1
ATOM 741 N N . ARG A 1 100 ? 10.450 9.173 7.938 1.00 89.88 100 ARG A N 1
ATOM 742 C CA . ARG A 1 100 ? 9.509 8.110 7.546 1.00 89.88 100 ARG A CA 1
ATOM 743 C C . ARG A 1 100 ? 8.063 8.595 7.527 1.00 89.88 100 ARG A C 1
ATOM 745 O O . ARG A 1 100 ? 7.352 8.364 6.551 1.00 89.88 100 ARG A O 1
ATOM 752 N N . GLU A 1 101 ? 7.633 9.296 8.571 1.00 88.50 101 GLU A N 1
ATOM 753 C CA . GLU A 1 101 ? 6.293 9.891 8.651 1.00 88.50 101 GLU A CA 1
ATOM 754 C C . GLU A 1 101 ? 6.057 10.904 7.520 1.00 88.50 101 GLU A C 1
ATOM 756 O O . GLU A 1 101 ? 5.000 10.898 6.884 1.00 88.50 101 GLU A O 1
ATOM 761 N N . GLY A 1 102 ? 7.065 11.722 7.203 1.00 88.94 102 GLY A N 1
ATOM 762 C CA . GLY A 1 102 ? 7.026 12.695 6.111 1.00 88.94 102 GLY A CA 1
ATOM 763 C C . GLY A 1 102 ? 6.911 12.080 4.711 1.00 88.94 102 GLY A C 1
ATOM 764 O O . GLY A 1 102 ? 6.440 12.754 3.793 1.00 88.94 102 GLY A O 1
ATOM 765 N N . ALA A 1 103 ? 7.286 10.810 4.530 1.00 90.69 103 ALA A N 1
ATOM 766 C CA . ALA A 1 103 ? 7.191 10.110 3.248 1.00 90.69 103 ALA A CA 1
ATOM 767 C C . ALA A 1 103 ? 5.791 9.527 2.962 1.00 90.69 103 ALA A C 1
ATOM 769 O O . ALA A 1 103 ? 5.414 9.373 1.796 1.00 90.69 103 ALA A O 1
ATOM 770 N N . LEU A 1 104 ? 4.985 9.243 3.995 1.00 88.38 104 LEU A N 1
ATOM 771 C CA . LEU A 1 104 ? 3.666 8.604 3.846 1.00 88.38 104 LEU A CA 1
ATOM 772 C C . LEU A 1 104 ? 2.698 9.374 2.921 1.00 88.38 104 LEU A C 1
ATOM 774 O O . LEU A 1 104 ? 2.032 8.733 2.097 1.00 88.38 104 LEU A O 1
ATOM 778 N N . PRO A 1 105 ? 2.618 10.723 2.961 1.00 87.88 105 PRO A N 1
ATOM 779 C CA . PRO A 1 105 ? 1.806 11.481 2.009 1.00 87.88 105 PRO A CA 1
ATOM 780 C C . PRO A 1 105 ? 2.199 11.238 0.547 1.00 87.88 105 PRO A C 1
ATOM 782 O O . PRO A 1 105 ? 1.323 11.158 -0.315 1.00 87.88 105 PRO A O 1
ATOM 785 N N . ARG A 1 106 ? 3.494 11.052 0.252 1.00 90.94 106 ARG A N 1
ATOM 786 C CA . ARG A 1 106 ? 3.961 10.784 -1.115 1.00 90.94 106 ARG A CA 1
ATOM 787 C C . ARG A 1 106 ? 3.538 9.398 -1.598 1.00 90.94 106 ARG A C 1
ATOM 789 O O . ARG A 1 106 ? 3.163 9.265 -2.763 1.00 90.94 106 ARG A O 1
ATOM 796 N N . PHE A 1 107 ? 3.534 8.383 -0.731 1.00 90.44 107 PHE A N 1
ATOM 797 C CA . PHE A 1 107 ? 2.987 7.065 -1.080 1.00 90.44 107 PHE A CA 1
ATOM 798 C C . PHE A 1 107 ? 1.498 7.142 -1.415 1.00 90.44 107 PHE A C 1
ATOM 800 O O . PHE A 1 107 ? 1.074 6.603 -2.439 1.00 90.44 107 PHE A O 1
ATOM 807 N N . ARG A 1 108 ? 0.717 7.870 -0.605 1.00 86.75 108 ARG A N 1
ATOM 808 C CA . ARG A 1 108 ? -0.713 8.100 -0.865 1.00 86.75 108 ARG A CA 1
ATOM 809 C C . ARG A 1 108 ? -0.947 8.798 -2.201 1.00 86.75 108 ARG A C 1
ATOM 811 O O . ARG A 1 108 ? -1.778 8.340 -2.979 1.00 86.75 108 ARG A O 1
ATOM 818 N N . GLU A 1 109 ? -0.179 9.843 -2.496 1.00 89.50 109 GLU A N 1
ATOM 819 C CA . GLU A 1 109 ? -0.251 10.557 -3.776 1.00 89.50 109 GLU A CA 1
ATOM 820 C C . GLU A 1 109 ? 0.078 9.646 -4.973 1.00 89.50 109 GLU A C 1
ATOM 822 O O . GLU A 1 109 ? -0.566 9.716 -6.017 1.00 89.50 109 GLU A O 1
ATOM 827 N N . CYS A 1 110 ? 1.073 8.764 -4.846 1.00 91.94 110 CYS A N 1
ATOM 828 C CA . CYS A 1 110 ? 1.415 7.828 -5.919 1.00 91.94 110 CYS A CA 1
ATOM 829 C C . CYS A 1 110 ? 0.308 6.791 -6.145 1.00 91.94 110 CYS A C 1
ATOM 831 O O . CYS A 1 110 ? -0.023 6.479 -7.288 1.00 91.94 110 CYS A O 1
ATOM 833 N N . LEU A 1 111 ? -0.291 6.276 -5.070 1.00 89.00 111 LEU A N 1
ATOM 834 C CA . LEU A 1 111 ? -1.397 5.327 -5.171 1.00 89.00 111 LEU A CA 1
ATOM 835 C C . LEU A 1 111 ? -2.668 5.978 -5.723 1.00 89.00 111 LEU A C 1
ATOM 837 O O . LEU A 1 111 ? -3.338 5.347 -6.535 1.00 89.00 111 LEU A O 1
ATOM 841 N N . SER A 1 112 ? -2.986 7.224 -5.358 1.00 87.25 112 SER A N 1
ATOM 842 C CA . SER A 1 112 ? -4.175 7.925 -5.871 1.00 87.25 112 SER A CA 1
ATOM 843 C C . SER A 1 112 ? -4.091 8.235 -7.367 1.00 87.25 112 SER A C 1
ATOM 845 O O . SER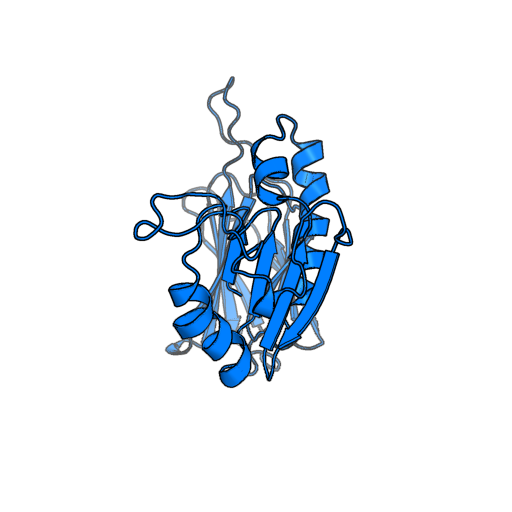 A 1 112 ? -5.118 8.300 -8.038 1.00 87.25 112 SER A O 1
ATOM 847 N N . LYS A 1 113 ? -2.876 8.354 -7.922 1.00 90.56 113 LYS A N 1
ATOM 848 C CA . LYS A 1 113 ? -2.660 8.470 -9.373 1.00 90.56 113 LYS A CA 1
ATOM 849 C C . LYS A 1 113 ? -3.039 7.205 -10.147 1.00 90.56 113 LYS A C 1
ATOM 851 O O . LYS A 1 113 ? -3.267 7.329 -11.341 1.00 90.56 113 LYS A O 1
ATOM 856 N N . LEU A 1 114 ? -3.071 6.033 -9.502 1.00 89.31 114 LEU A N 1
ATOM 857 C CA . LEU A 1 114 ? -3.318 4.721 -10.129 1.00 89.31 114 LEU A CA 1
ATOM 858 C C . LEU A 1 114 ? -4.632 4.064 -9.701 1.00 89.31 114 LEU A C 1
ATOM 860 O O . LEU A 1 114 ? -5.206 3.246 -10.418 1.00 89.31 114 LEU A O 1
ATOM 864 N N . LEU A 1 115 ? -5.078 4.335 -8.480 1.00 82.81 115 LEU A N 1
ATOM 865 C CA . LEU A 1 115 ? -6.308 3.789 -7.943 1.00 82.81 115 LEU A CA 1
ATOM 866 C C . LEU A 1 115 ? -7.432 4.777 -8.243 1.00 82.81 115 LEU A C 1
ATOM 868 O O . LEU A 1 115 ? -7.459 5.849 -7.640 1.00 82.81 115 LEU A O 1
ATOM 872 N N . PRO A 1 116 ? -8.381 4.444 -9.136 1.00 68.19 116 PRO A N 1
ATOM 873 C CA . PRO A 1 116 ? -9.577 5.258 -9.258 1.00 68.19 116 PRO A CA 1
ATOM 874 C C . PRO A 1 116 ? -10.297 5.291 -7.904 1.00 68.19 116 PRO A C 1
ATOM 876 O O . PRO A 1 116 ? -10.347 4.272 -7.214 1.00 68.19 116 PRO A O 1
ATOM 879 N N . GLU A 1 117 ? -10.942 6.415 -7.572 1.00 60.44 117 GLU A N 1
ATOM 880 C CA . GLU A 1 117 ? -11.758 6.598 -6.348 1.00 60.44 117 GLU A CA 1
ATOM 881 C C . GLU A 1 117 ? -12.803 5.479 -6.128 1.00 60.44 117 GLU A C 1
ATOM 883 O O . GLU A 1 117 ? -13.339 5.291 -5.040 1.00 60.44 117 GLU A O 1
ATOM 888 N N . LYS A 1 118 ? -13.091 4.699 -7.176 1.00 53.53 118 LYS A N 1
ATOM 889 C CA . LYS A 1 118 ? -14.033 3.579 -7.201 1.00 53.53 118 LYS A CA 1
ATOM 890 C C . LYS A 1 118 ? -13.473 2.244 -6.692 1.00 53.53 118 LYS A C 1
ATOM 892 O O . LYS A 1 118 ? -14.106 1.215 -6.930 1.00 53.53 118 LYS A O 1
ATOM 897 N N . THR A 1 119 ? -12.331 2.195 -6.006 1.00 61.41 119 THR A N 1
ATOM 898 C CA . THR A 1 119 ? -11.983 0.982 -5.251 1.00 61.41 119 THR A CA 1
ATOM 899 C C . THR A 1 119 ? -12.992 0.790 -4.119 1.00 61.41 119 THR A C 1
ATOM 901 O O . THR A 1 119 ? -13.192 1.661 -3.278 1.00 61.41 119 THR A O 1
ATOM 904 N N . SER A 1 120 ? -13.684 -0.354 -4.112 1.00 64.19 120 SER A N 1
ATOM 905 C CA . SER A 1 120 ? -14.855 -0.597 -3.253 1.00 64.19 120 SER A CA 1
ATOM 906 C C . SER A 1 120 ? -14.540 -0.720 -1.759 1.00 64.19 120 SER A C 1
ATOM 908 O O . SER A 1 120 ? -15.461 -0.863 -0.960 1.00 64.19 120 SER A O 1
ATOM 910 N N . LEU A 1 121 ? -13.257 -0.743 -1.393 1.00 77.38 121 LEU A N 1
ATOM 911 C CA . LEU A 1 121 ? -12.803 -0.879 -0.020 1.00 77.38 121 LEU A CA 1
ATOM 912 C C . LEU A 1 121 ? -11.439 -0.197 0.131 1.00 77.38 121 LEU A C 1
ATOM 914 O O . LEU A 1 121 ? -10.442 -0.665 -0.418 1.00 77.38 121 LEU A O 1
ATOM 918 N N . PHE A 1 122 ? -11.413 0.929 0.836 1.00 84.94 122 PHE A N 1
ATOM 919 C CA . PHE A 1 122 ? -10.214 1.733 1.058 1.00 84.94 122 PHE A CA 1
ATOM 920 C C . PHE A 1 122 ? -10.247 2.319 2.467 1.00 84.94 122 PHE A C 1
ATOM 922 O O . PHE A 1 122 ? -11.315 2.719 2.935 1.00 84.94 122 PHE A O 1
ATOM 929 N N . LEU A 1 123 ? -9.090 2.344 3.127 1.00 90.06 123 LEU A N 1
ATOM 930 C CA . LEU A 1 123 ? -8.895 2.944 4.442 1.00 90.06 123 LEU A CA 1
ATOM 931 C C . LEU A 1 123 ? -7.863 4.058 4.319 1.00 90.06 123 LEU A C 1
ATOM 933 O O . LEU A 1 123 ? -6.775 3.842 3.792 1.00 90.06 123 LEU A O 1
ATOM 937 N N . GLU A 1 124 ? -8.197 5.220 4.860 1.00 89.06 124 GLU A N 1
ATOM 938 C CA . GLU A 1 124 ? -7.298 6.357 4.976 1.00 89.06 124 GLU A CA 1
ATOM 939 C C . GLU A 1 124 ? -7.133 6.757 6.440 1.00 89.06 124 GLU A C 1
ATOM 941 O O . GLU A 1 124 ? -8.114 6.875 7.171 1.00 89.06 124 GLU A O 1
ATOM 946 N N . PHE A 1 125 ? -5.901 7.038 6.862 1.00 89.31 125 PHE A N 1
ATOM 947 C CA . PHE A 1 125 ? -5.645 7.697 8.137 1.00 89.31 125 PHE A CA 1
ATOM 948 C C . PHE A 1 125 ? -5.843 9.212 8.021 1.00 89.31 125 PHE A C 1
ATOM 950 O O . PHE A 1 125 ? -5.105 9.904 7.314 1.00 89.31 125 PHE A O 1
ATOM 957 N N . LEU A 1 126 ? -6.808 9.726 8.783 1.00 87.81 126 LEU A N 1
ATOM 958 C CA . LEU A 1 126 ? -7.053 11.157 8.981 1.00 87.81 126 LEU A CA 1
ATOM 959 C C . LEU A 1 126 ? -6.206 11.722 10.132 1.00 87.81 126 LEU A C 1
ATOM 961 O O . LEU A 1 126 ? -5.880 12.908 10.151 1.00 87.81 126 LEU A O 1
ATOM 965 N N . LYS A 1 127 ? -5.872 10.884 11.123 1.00 87.75 127 LYS A N 1
ATOM 966 C CA . LYS A 1 127 ? -4.992 11.217 12.253 1.00 87.75 127 LYS A CA 1
ATOM 967 C C . LYS A 1 127 ? -4.374 9.951 12.844 1.00 87.75 127 LYS A C 1
ATOM 969 O O . LYS A 1 127 ? -5.027 8.913 12.883 1.00 87.75 127 LYS A O 1
ATOM 974 N N . GLY A 1 128 ? -3.162 10.080 13.384 1.00 80.25 128 GLY A N 1
ATOM 975 C CA . GLY A 1 128 ? -2.472 8.980 14.062 1.00 80.25 128 GLY A CA 1
ATOM 976 C C . GLY A 1 128 ? -1.827 7.994 13.093 1.00 80.25 128 GLY A C 1
ATOM 977 O O . GLY A 1 128 ? -1.525 6.878 13.496 1.00 80.25 128 GLY A O 1
ATOM 978 N N . ASP A 1 129 ? -1.641 8.411 11.836 1.00 81.50 129 ASP A N 1
ATOM 979 C CA . ASP A 1 129 ? -0.789 7.710 10.880 1.00 81.50 129 ASP A CA 1
ATOM 980 C C . ASP A 1 129 ? 0.636 7.652 11.442 1.00 81.50 129 ASP A C 1
ATOM 982 O O . ASP A 1 129 ? 1.145 8.653 11.952 1.00 81.50 129 ASP A O 1
ATOM 986 N N . SER A 1 130 ? 1.244 6.474 11.403 1.00 85.88 130 SER A N 1
ATOM 987 C CA . SER A 1 130 ? 2.595 6.228 11.896 1.00 85.88 130 SER A CA 1
ATOM 988 C C . SER A 1 130 ? 3.182 5.055 11.120 1.00 85.88 130 SER A C 1
ATOM 990 O O . SER A 1 130 ? 2.478 4.068 10.898 1.00 85.88 130 SER A O 1
ATOM 992 N N . PRO A 1 131 ? 4.477 5.085 10.766 1.00 86.25 131 PRO A N 1
ATOM 993 C CA . PRO A 1 131 ? 5.146 3.948 10.140 1.00 86.25 131 PRO A CA 1
ATOM 994 C C . PRO A 1 131 ? 5.177 2.699 11.038 1.00 86.25 131 PRO A C 1
ATOM 996 O O . PRO A 1 131 ? 5.435 1.609 10.538 1.00 86.25 131 PRO A O 1
ATOM 999 N N . ASN A 1 132 ? 4.888 2.839 12.338 1.00 90.75 132 ASN A N 1
ATOM 1000 C CA . ASN A 1 132 ? 4.804 1.730 13.291 1.00 90.75 132 ASN A CA 1
ATOM 1001 C C . ASN A 1 132 ? 3.371 1.201 13.480 1.00 90.75 132 ASN A C 1
ATOM 1003 O O . ASN A 1 132 ? 3.146 0.326 14.312 1.00 90.75 132 ASN A O 1
ATOM 1007 N N . LEU A 1 133 ? 2.388 1.733 12.747 1.00 92.50 133 LEU A N 1
ATOM 1008 C CA . LEU A 1 133 ? 0.994 1.310 12.820 1.00 92.50 133 LEU A CA 1
ATOM 1009 C C . LEU A 1 133 ? 0.555 0.690 11.491 1.00 92.50 133 LEU A C 1
ATOM 1011 O O . LEU A 1 133 ? 0.340 1.380 10.498 1.00 92.50 133 LEU A O 1
ATOM 1015 N N . GLY A 1 134 ? 0.364 -0.626 11.481 1.00 93.06 134 GLY A N 1
ATOM 1016 C CA . GLY A 1 134 ? -0.230 -1.338 10.353 1.00 93.06 134 GLY A CA 1
ATOM 1017 C C . GLY A 1 134 ? -1.755 -1.358 10.444 1.00 93.06 134 GLY A C 1
ATOM 1018 O O . GLY A 1 134 ? -2.298 -1.694 11.494 1.00 93.06 134 GLY A O 1
ATOM 1019 N N . ALA A 1 135 ? -2.448 -1.073 9.338 1.00 94.12 135 ALA A N 1
ATOM 1020 C CA . ALA A 1 135 ? -3.897 -1.243 9.219 1.00 94.12 135 ALA A CA 1
ATOM 1021 C C . ALA A 1 135 ? -4.258 -2.157 8.047 1.00 94.12 135 ALA A C 1
ATOM 1023 O O . ALA A 1 135 ? -3.776 -1.974 6.932 1.00 94.12 135 ALA A O 1
ATOM 1024 N N . THR A 1 136 ? -5.149 -3.118 8.289 1.00 95.00 136 THR A N 1
ATOM 1025 C CA . THR A 1 136 ? -5.704 -3.993 7.249 1.00 95.00 136 THR A CA 1
ATOM 1026 C C . THR A 1 136 ? -7.222 -3.931 7.275 1.00 95.00 136 THR A C 1
ATOM 1028 O O . THR A 1 136 ? -7.839 -4.254 8.285 1.00 95.00 136 THR A O 1
ATOM 1031 N N . LEU A 1 137 ? -7.829 -3.541 6.154 1.00 94.81 137 LEU A N 1
ATOM 1032 C CA . LEU A 1 137 ? -9.279 -3.470 5.986 1.00 94.81 137 LEU A CA 1
ATOM 1033 C C . LEU A 1 137 ? -9.770 -4.651 5.141 1.00 94.81 137 LEU A C 1
ATOM 1035 O O . LEU A 1 137 ? -9.277 -4.880 4.037 1.00 94.81 137 LEU A O 1
ATOM 1039 N N . TYR A 1 138 ? -10.775 -5.373 5.630 1.00 94.00 138 TYR A N 1
ATOM 1040 C CA . TYR A 1 138 ? -11.404 -6.474 4.901 1.00 94.00 138 TYR A CA 1
ATOM 1041 C C . TYR A 1 138 ? -12.911 -6.551 5.160 1.00 94.00 138 TYR A C 1
ATOM 1043 O O . TYR A 1 138 ? -13.431 -6.055 6.158 1.00 94.00 138 TYR A O 1
ATOM 1051 N N . GLN A 1 139 ? -13.630 -7.179 4.228 1.00 93.56 139 GLN A N 1
ATOM 1052 C CA . GLN A 1 139 ? -15.080 -7.352 4.286 1.00 93.56 139 GLN A CA 1
ATOM 1053 C C . GLN A 1 139 ? -15.441 -8.836 4.361 1.00 93.56 139 GLN A C 1
ATOM 1055 O O . GLN A 1 139 ? -15.020 -9.633 3.523 1.00 93.56 139 GLN A O 1
ATOM 1060 N N . SER A 1 140 ? -16.335 -9.188 5.282 1.00 93.69 140 SER A N 1
ATOM 1061 C CA . SER A 1 140 ? -17.082 -10.442 5.207 1.00 93.69 140 SER A CA 1
ATOM 1062 C C . SER A 1 140 ? -18.403 -10.207 4.481 1.00 93.69 140 SER A C 1
ATOM 1064 O O . SER A 1 140 ? -19.340 -9.631 5.039 1.00 93.69 140 SER A O 1
ATOM 1066 N N . LYS A 1 141 ? -18.498 -10.672 3.229 1.00 88.69 141 LYS A N 1
ATOM 1067 C CA . LYS A 1 141 ? -19.719 -10.530 2.416 1.00 88.69 141 LYS A CA 1
ATOM 1068 C C . LYS A 1 141 ? -20.901 -11.323 2.980 1.00 88.69 141 LYS A C 1
ATOM 1070 O O . LYS A 1 141 ? -22.026 -10.848 2.913 1.00 88.69 141 LYS A O 1
ATOM 1075 N N . SER A 1 142 ? -20.660 -12.499 3.565 1.00 92.25 142 SER A N 1
ATOM 1076 C CA . SER A 1 142 ? -21.724 -13.365 4.103 1.00 92.25 142 SER A CA 1
ATOM 1077 C C . SER A 1 142 ? -22.409 -12.780 5.337 1.00 92.25 142 SER A C 1
ATOM 1079 O O . SER A 1 142 ? -23.573 -13.072 5.590 1.00 92.25 142 SER A O 1
ATOM 1081 N N . THR A 1 143 ? -21.697 -11.952 6.103 1.00 90.94 143 THR A N 1
ATOM 1082 C CA . THR A 1 143 ? -22.220 -11.318 7.320 1.00 90.94 143 THR A CA 1
ATOM 1083 C C . THR A 1 143 ? -22.426 -9.811 7.170 1.00 90.94 143 THR A C 1
ATOM 1085 O O . THR A 1 143 ? -22.864 -9.179 8.129 1.00 90.94 143 THR A O 1
ATOM 1088 N N . ASN A 1 144 ? -22.125 -9.252 5.990 1.00 91.88 144 ASN A N 1
ATOM 1089 C CA . ASN A 1 144 ? -22.125 -7.818 5.683 1.00 91.88 144 ASN A CA 1
ATOM 1090 C C . ASN A 1 144 ? -21.419 -6.985 6.772 1.00 91.88 144 ASN A C 1
ATOM 1092 O O . ASN A 1 144 ? -21.988 -6.050 7.333 1.00 91.88 144 ASN A O 1
ATOM 1096 N N . ARG A 1 145 ? -20.189 -7.388 7.124 1.00 95.31 145 ARG A N 1
ATOM 1097 C CA . ARG A 1 145 ? -19.348 -6.708 8.126 1.00 95.31 145 ARG A CA 1
ATOM 1098 C C . ARG A 1 145 ? -18.035 -6.252 7.516 1.00 95.31 145 ARG A C 1
ATOM 1100 O O . ARG A 1 145 ? -17.474 -6.964 6.679 1.00 95.31 145 ARG A O 1
ATOM 1107 N N . LEU A 1 146 ? -17.532 -5.123 7.998 1.00 96.12 146 LEU A N 1
ATOM 1108 C CA . LEU A 1 146 ? -16.157 -4.689 7.784 1.00 96.12 146 LEU A CA 1
ATOM 1109 C C . LEU A 1 146 ? -15.332 -4.943 9.034 1.00 96.12 146 LEU A C 1
ATOM 1111 O O . LEU A 1 146 ? -15.838 -4.873 10.155 1.00 96.12 146 LEU A O 1
ATOM 1115 N N . PHE A 1 147 ? -14.059 -5.208 8.810 1.00 97.12 147 PHE A N 1
ATOM 1116 C CA . PHE A 1 147 ? -13.071 -5.417 9.844 1.00 97.12 147 PHE A CA 1
A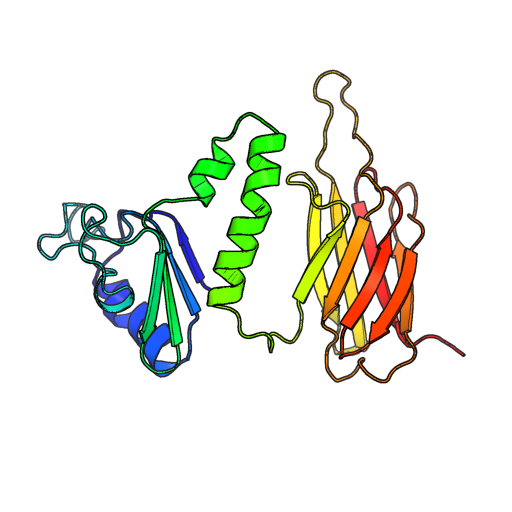TOM 1117 C C . PHE A 1 147 ? -11.846 -4.569 9.539 1.00 97.12 147 PHE A C 1
ATOM 1119 O O . PHE A 1 147 ? -11.399 -4.525 8.391 1.00 97.12 147 PHE A O 1
ATOM 1126 N N . ILE A 1 148 ? -11.327 -3.901 10.561 1.00 97.69 148 ILE A N 1
ATOM 1127 C CA . ILE A 1 148 ? -10.087 -3.138 10.510 1.00 97.69 148 ILE A CA 1
ATOM 1128 C C . ILE A 1 148 ? -9.167 -3.723 11.568 1.00 97.69 148 ILE A C 1
ATOM 1130 O O . ILE A 1 148 ? -9.395 -3.537 12.762 1.00 97.69 148 ILE A O 1
ATOM 1134 N N . ASP A 1 149 ? -8.130 -4.410 11.125 1.00 97.12 149 ASP A N 1
ATOM 1135 C CA . ASP A 1 149 ? -7.093 -4.939 11.996 1.00 97.12 149 ASP A CA 1
ATOM 1136 C C . ASP A 1 149 ? -5.985 -3.899 12.123 1.00 97.12 149 ASP A C 1
ATOM 1138 O O . ASP A 1 149 ? -5.372 -3.516 11.124 1.00 97.12 149 ASP A O 1
ATOM 1142 N N . LEU A 1 150 ? -5.736 -3.447 13.347 1.00 97.00 150 LEU A N 1
ATOM 1143 C CA . LEU A 1 150 ? -4.701 -2.483 13.690 1.00 97.00 150 LEU A CA 1
ATOM 1144 C C . LEU A 1 150 ? -3.592 -3.183 14.470 1.00 97.00 150 LEU A C 1
ATOM 1146 O O . LEU A 1 150 ? -3.863 -3.799 15.498 1.00 97.00 150 LEU A O 1
ATOM 1150 N N . ASN A 1 151 ? -2.354 -3.062 13.998 1.00 96.00 151 ASN A N 1
ATOM 1151 C CA . ASN A 1 151 ? -1.169 -3.668 14.601 1.00 96.00 151 ASN A CA 1
ATOM 1152 C C . ASN A 1 151 ? -0.161 -2.571 14.935 1.00 96.00 151 ASN A C 1
ATOM 1154 O O . ASN A 1 151 ? 0.289 -1.865 14.035 1.00 96.00 151 ASN A O 1
ATOM 1158 N N . ASN A 1 152 ? 0.199 -2.442 16.206 1.00 95.44 152 ASN A N 1
ATOM 1159 C CA . ASN A 1 152 ? 1.229 -1.523 16.664 1.00 95.44 152 ASN A CA 1
ATOM 1160 C C . ASN A 1 152 ? 2.562 -2.262 16.809 1.00 95.44 152 ASN A C 1
ATOM 1162 O O . ASN A 1 152 ? 2.644 -3.274 17.503 1.00 95.44 152 ASN A O 1
ATOM 1166 N N . SER A 1 153 ? 3.603 -1.733 16.180 1.00 94.12 153 SER A N 1
ATOM 1167 C CA . SER A 1 153 ? 4.979 -2.220 16.276 1.00 94.12 153 SER A CA 1
ATOM 1168 C C . SER A 1 153 ? 5.926 -1.186 16.893 1.00 94.12 153 SER A C 1
ATOM 1170 O O . SER A 1 153 ? 7.139 -1.306 16.736 1.00 94.12 153 SER A O 1
ATOM 1172 N N . ASP A 1 154 ? 5.399 -0.157 17.565 1.00 93.31 154 ASP A N 1
ATOM 1173 C CA . ASP A 1 154 ? 6.210 0.857 18.242 1.00 93.31 154 ASP A CA 1
ATOM 1174 C C . ASP A 1 154 ? 6.776 0.304 19.558 1.00 93.31 154 ASP A C 1
ATOM 1176 O O . ASP A 1 154 ? 6.159 0.388 20.623 1.00 93.31 154 ASP A O 1
ATOM 1180 N N . VAL A 1 155 ? 7.946 -0.325 19.462 1.00 92.25 155 VAL A N 1
ATOM 1181 C CA . VAL A 1 155 ? 8.677 -0.897 20.595 1.00 92.25 155 VAL A CA 1
ATOM 1182 C C . VAL A 1 155 ? 9.714 0.109 21.090 1.00 92.25 155 VAL A C 1
ATOM 1184 O O . VAL A 1 155 ? 10.600 0.540 20.349 1.00 92.25 155 VAL A O 1
ATOM 1187 N N . ASP A 1 156 ? 9.681 0.425 22.381 1.00 92.44 156 ASP A N 1
ATOM 1188 C CA . ASP A 1 156 ? 10.833 0.994 23.065 1.00 92.44 156 ASP A CA 1
ATOM 1189 C C . ASP A 1 156 ? 11.885 -0.095 23.293 1.00 92.44 156 ASP A C 1
ATOM 1191 O O . ASP A 1 156 ? 11.795 -0.880 24.235 1.00 92.44 156 ASP A O 1
ATOM 1195 N N . LEU A 1 157 ? 12.906 -0.135 22.437 1.00 90.75 157 LEU A N 1
ATOM 1196 C CA . LEU A 1 157 ? 13.976 -1.132 22.533 1.00 90.75 157 LEU A CA 1
ATOM 1197 C C . LEU A 1 157 ? 14.831 -0.996 23.802 1.00 90.75 157 LEU A C 1
ATOM 1199 O O . LEU A 1 157 ? 15.510 -1.946 24.178 1.00 90.75 157 LEU A O 1
ATOM 1203 N N . THR A 1 158 ? 14.843 0.175 24.448 1.00 94.00 158 THR A N 1
ATOM 1204 C CA . THR A 1 158 ? 15.626 0.382 25.677 1.00 94.00 158 THR A CA 1
ATOM 1205 C C . THR A 1 158 ? 14.851 -0.091 26.897 1.00 94.00 158 THR A C 1
ATOM 1207 O O . THR A 1 158 ? 15.420 -0.728 27.782 1.00 94.00 158 THR A O 1
ATOM 1210 N N . ALA A 1 159 ? 13.560 0.235 26.951 1.00 94.69 159 ALA A N 1
ATOM 1211 C CA . ALA A 1 159 ? 12.684 -0.166 28.044 1.00 94.69 159 ALA A CA 1
ATOM 1212 C C . ALA A 1 159 ? 12.103 -1.581 27.872 1.00 94.69 159 ALA A C 1
ATOM 1214 O O . ALA A 1 159 ? 11.534 -2.095 28.829 1.00 94.69 159 ALA A O 1
ATOM 1215 N N . ASP A 1 160 ? 12.238 -2.186 26.686 1.00 93.38 160 ASP A N 1
ATOM 1216 C CA . ASP A 1 160 ? 11.628 -3.466 26.293 1.00 93.38 160 ASP A CA 1
ATOM 1217 C C . ASP A 1 160 ? 10.102 -3.465 26.497 1.00 93.38 160 ASP A C 1
ATOM 1219 O O . ASP A 1 160 ? 9.513 -4.343 27.125 1.00 93.38 160 ASP A O 1
ATOM 1223 N N . THR A 1 161 ? 9.451 -2.397 26.025 1.00 94.50 161 THR A N 1
ATOM 1224 C CA . THR A 1 161 ? 8.002 -2.184 26.190 1.00 94.50 161 THR A CA 1
ATOM 1225 C C . THR A 1 161 ? 7.374 -1.609 24.929 1.00 94.50 161 THR A C 1
ATOM 1227 O O . THR A 1 161 ? 8.035 -0.920 24.156 1.00 94.50 161 THR A O 1
ATOM 1230 N N . MET A 1 162 ? 6.078 -1.849 24.731 1.00 94.12 162 MET A N 1
ATOM 1231 C CA . MET A 1 162 ? 5.320 -1.193 23.666 1.00 94.12 162 MET A CA 1
ATOM 1232 C C . MET A 1 162 ? 4.951 0.237 24.051 1.00 94.12 162 MET A C 1
ATOM 1234 O O . MET A 1 162 ? 4.427 0.495 25.139 1.00 94.12 162 MET A O 1
ATOM 1238 N N . LYS A 1 163 ? 5.140 1.172 23.124 1.00 93.94 163 LYS A N 1
ATOM 1239 C CA . LYS A 1 163 ? 4.593 2.523 23.229 1.00 93.94 163 LYS A CA 1
ATOM 1240 C C . LYS A 1 163 ? 3.181 2.521 22.678 1.00 93.94 163 LYS A C 1
ATOM 1242 O O . LYS A 1 163 ? 2.951 2.130 21.538 1.00 93.94 163 LYS A O 1
ATOM 1247 N N . LYS A 1 164 ? 2.221 2.981 23.479 1.00 93.75 164 LYS A N 1
ATOM 1248 C CA . LYS A 1 164 ? 0.843 3.142 23.006 1.00 93.75 164 LYS A CA 1
ATOM 1249 C C . LYS A 1 164 ? 0.787 4.156 21.875 1.00 93.75 164 LYS A C 1
ATOM 1251 O O . LYS A 1 164 ? 1.428 5.206 21.944 1.00 93.75 164 LYS A O 1
ATOM 1256 N N . THR A 1 165 ? -0.049 3.878 20.885 1.00 94.19 165 THR A N 1
ATOM 1257 C CA . THR A 1 165 ? -0.323 4.842 19.823 1.00 94.19 165 THR A CA 1
ATOM 1258 C C . THR A 1 165 ? -0.997 6.091 20.391 1.00 94.19 165 THR A C 1
ATOM 1260 O O . THR A 1 165 ? -1.649 6.072 21.438 1.00 94.19 165 THR A O 1
ATOM 1263 N N . SER A 1 166 ? -0.929 7.193 19.648 1.00 93.00 166 SER A N 1
ATOM 1264 C CA . SER A 1 166 ? -1.920 8.259 19.819 1.00 93.00 166 SER A CA 1
ATOM 1265 C C . SER A 1 166 ? -3.320 7.765 19.409 1.00 93.00 166 SER A C 1
ATOM 1267 O O . SER A 1 166 ? -3.421 6.761 18.699 1.00 93.00 166 SER A O 1
ATOM 1269 N N . PRO A 1 167 ? -4.410 8.455 19.802 1.00 94.94 167 PRO A N 1
ATOM 1270 C CA . PRO A 1 167 ? -5.735 8.182 19.252 1.00 94.94 167 PRO A CA 1
ATOM 1271 C C . PRO A 1 167 ? -5.735 8.289 17.724 1.00 94.94 167 PRO A C 1
ATOM 1273 O O . PRO A 1 167 ? -5.184 9.240 17.155 1.00 94.94 167 PRO A O 1
ATOM 1276 N N . ILE A 1 168 ? -6.380 7.323 17.084 1.00 96.62 168 ILE A N 1
ATOM 1277 C CA . ILE A 1 168 ? -6.391 7.128 15.638 1.00 96.62 168 ILE A CA 1
ATOM 1278 C C . ILE A 1 168 ? -7.712 7.657 15.080 1.00 96.62 168 ILE A C 1
ATOM 1280 O O . ILE A 1 168 ? -8.773 7.473 15.679 1.00 96.62 168 ILE A O 1
ATOM 1284 N N . LYS A 1 169 ? -7.658 8.304 13.913 1.00 97.06 169 LYS A N 1
ATOM 1285 C CA . LYS A 1 169 ? -8.850 8.607 13.117 1.00 97.06 169 LYS A CA 1
ATOM 1286 C C . LYS A 1 169 ? -8.678 8.072 11.713 1.00 97.06 169 LYS A C 1
ATOM 1288 O O . LYS A 1 169 ? -7.674 8.379 11.070 1.00 97.06 169 LYS A O 1
ATOM 1293 N N . VAL A 1 170 ? -9.667 7.327 11.235 1.00 95.75 170 VAL A N 1
ATOM 1294 C CA . VAL A 1 170 ? -9.663 6.760 9.883 1.00 95.75 170 VAL A CA 1
ATOM 1295 C C . VAL A 1 170 ? -10.943 7.098 9.136 1.00 95.75 170 VAL A C 1
ATOM 1297 O O . VAL A 1 170 ? -12.007 7.177 9.744 1.00 95.75 170 VAL A O 1
ATOM 1300 N N . SER A 1 171 ? -10.830 7.261 7.821 1.00 94.31 171 SER A N 1
ATOM 1301 C CA . SER A 1 171 ? -11.949 7.249 6.883 1.00 94.31 171 SER A CA 1
ATOM 1302 C C . SER A 1 171 ? -11.956 5.915 6.151 1.00 94.31 171 SER A C 1
ATOM 1304 O O . SER A 1 171 ? -10.915 5.452 5.680 1.00 94.31 171 SER A O 1
ATOM 1306 N N . VAL A 1 172 ? -13.118 5.278 6.062 1.00 93.88 172 VAL A N 1
ATOM 1307 C CA . VAL A 1 172 ? -13.297 4.011 5.352 1.00 93.88 172 VAL A CA 1
ATOM 1308 C C . VAL A 1 172 ? -14.358 4.177 4.281 1.00 93.88 172 VAL A C 1
ATOM 1310 O O . VAL A 1 172 ? -15.490 4.556 4.577 1.00 93.88 172 VAL A O 1
ATOM 1313 N N . HIS A 1 173 ? -14.005 3.852 3.038 1.00 91.56 173 HIS A N 1
ATOM 1314 C CA . HIS A 1 173 ? -14.973 3.763 1.951 1.00 91.56 173 HIS A CA 1
ATOM 1315 C C . HIS A 1 173 ? -15.838 2.513 2.146 1.00 91.56 173 HIS A C 1
ATOM 1317 O O . HIS A 1 173 ? -15.330 1.388 2.200 1.00 91.56 173 HIS A O 1
ATOM 1323 N N . LEU A 1 174 ? -17.149 2.715 2.271 1.00 91.12 174 LEU A N 1
ATOM 1324 C CA . LEU A 1 174 ? -18.109 1.645 2.479 1.00 91.12 174 LEU A CA 1
ATOM 1325 C C . LEU A 1 174 ? -18.450 0.927 1.165 1.00 91.12 174 LEU A C 1
ATOM 1327 O O . LEU A 1 174 ? -18.708 1.580 0.141 1.00 91.12 174 LEU A O 1
ATOM 1331 N N . PRO A 1 175 ? -18.592 -0.410 1.211 1.00 90.12 175 PRO A N 1
ATOM 1332 C CA . PRO A 1 175 ? -19.218 -1.146 0.128 1.00 90.12 175 PRO A CA 1
ATOM 1333 C C . PRO A 1 175 ? -20.676 -0.699 -0.026 1.00 90.12 175 PRO A C 1
ATOM 1335 O O . PRO A 1 175 ? -21.335 -0.338 0.948 1.00 90.12 175 PRO A O 1
ATOM 1338 N N . GLU A 1 176 ? -21.197 -0.771 -1.252 1.00 89.00 176 GLU A N 1
ATOM 1339 C CA . GLU A 1 176 ? -22.553 -0.318 -1.596 1.00 89.00 176 GLU A CA 1
ATOM 1340 C C . GLU A 1 176 ? -23.631 -0.899 -0.666 1.00 89.00 176 GLU A C 1
ATOM 1342 O O . GLU A 1 176 ? -24.503 -0.170 -0.205 1.00 89.00 176 GLU A O 1
ATOM 1347 N N . SER A 1 177 ? -23.490 -2.171 -0.279 1.00 89.38 177 SER A N 1
ATOM 1348 C CA . SER A 1 177 ? -24.395 -2.881 0.635 1.00 89.38 177 SER A CA 1
ATOM 1349 C C . SER A 1 177 ? -24.443 -2.346 2.072 1.00 89.38 177 SER A C 1
ATOM 1351 O O . SER A 1 177 ? -25.189 -2.889 2.885 1.00 89.38 177 SER A O 1
ATOM 1353 N N . MET A 1 178 ? -23.619 -1.358 2.426 1.00 92.00 178 MET A N 1
ATOM 1354 C CA . MET A 1 178 ? -23.554 -0.773 3.770 1.00 92.00 178 MET A CA 1
ATOM 1355 C C . MET A 1 178 ? -23.783 0.743 3.790 1.00 92.00 178 MET A C 1
ATOM 1357 O O . MET A 1 178 ? -23.877 1.306 4.875 1.00 92.00 178 MET A O 1
ATOM 1361 N N . ARG A 1 179 ? -23.863 1.419 2.634 1.00 89.75 179 ARG A N 1
ATOM 1362 C CA . ARG A 1 179 ? -23.856 2.896 2.562 1.00 89.75 179 ARG A CA 1
ATOM 1363 C C . ARG A 1 179 ? -25.067 3.554 3.224 1.00 89.75 179 ARG A C 1
ATOM 1365 O O . ARG A 1 179 ? -24.900 4.577 3.883 1.00 89.75 179 ARG A O 1
ATOM 1372 N N . ASP A 1 180 ? -26.236 2.938 3.082 1.00 89.00 180 ASP A N 1
ATOM 1373 C CA . ASP A 1 180 ? -27.514 3.454 3.594 1.00 89.00 180 ASP A CA 1
ATOM 1374 C C . ASP A 1 180 ? -27.964 2.760 4.892 1.00 89.00 180 ASP A C 1
ATOM 1376 O O . ASP A 1 180 ? -29.075 2.970 5.376 1.00 89.00 180 ASP A O 1
ATOM 1380 N N . GLU A 1 181 ? -27.114 1.902 5.458 1.00 91.94 181 GLU A N 1
ATOM 1381 C CA . GLU A 1 181 ? -27.406 1.196 6.702 1.00 91.94 181 GLU A CA 1
ATOM 1382 C C . GLU A 1 181 ? -27.067 2.070 7.912 1.00 91.94 181 GLU A C 1
ATOM 1384 O O . GLU A 1 181 ? -26.097 2.825 7.896 1.00 91.94 181 GLU A O 1
ATOM 1389 N N . ASN A 1 182 ? -27.824 1.921 9.000 1.00 93.75 182 ASN A N 1
ATOM 1390 C CA . ASN A 1 182 ? -27.404 2.454 10.293 1.00 93.75 182 ASN A CA 1
ATOM 1391 C C . ASN A 1 182 ? -26.287 1.558 10.840 1.00 93.75 182 ASN A C 1
ATOM 1393 O O . ASN A 1 182 ? -26.529 0.382 11.129 1.00 93.75 182 ASN A O 1
ATOM 1397 N N . LEU A 1 183 ? -25.064 2.074 10.934 1.00 96.25 183 LEU A N 1
ATOM 1398 C CA . LEU A 1 183 ? -23.889 1.294 11.311 1.00 96.25 183 LEU A CA 1
ATOM 1399 C C . LEU A 1 183 ? -23.511 1.499 12.781 1.00 96.25 183 LEU A C 1
ATOM 1401 O O . LEU A 1 183 ? -23.705 2.557 13.367 1.00 96.25 183 LEU A O 1
ATOM 1405 N N . ALA A 1 184 ? -22.919 0.463 13.363 1.00 96.94 184 ALA A N 1
ATOM 1406 C CA . ALA A 1 184 ? -22.273 0.481 14.663 1.00 96.94 184 ALA A CA 1
ATOM 1407 C C . ALA A 1 184 ? -20.858 -0.092 14.536 1.00 96.94 184 ALA A C 1
ATOM 1409 O O . ALA A 1 184 ? -20.615 -1.016 13.750 1.00 96.94 184 ALA A O 1
ATOM 1410 N N . ALA A 1 185 ? -19.940 0.437 15.341 1.00 97.62 185 ALA A N 1
ATOM 1411 C CA . ALA A 1 185 ? -18.557 -0.007 15.403 1.00 97.62 185 ALA A CA 1
ATOM 1412 C C . ALA A 1 185 ? -18.205 -0.463 16.822 1.00 97.62 185 ALA A C 1
ATOM 1414 O O . ALA A 1 185 ? -18.610 0.150 17.805 1.00 97.62 185 ALA A O 1
ATOM 1415 N N . THR A 1 186 ? -17.456 -1.556 16.927 1.00 97.75 186 THR A N 1
ATOM 1416 C CA . THR A 1 186 ? -16.953 -2.092 18.199 1.00 97.75 186 THR A CA 1
ATOM 1417 C C . THR A 1 186 ? -15.527 -2.572 18.010 1.00 97.75 186 THR A C 1
ATOM 1419 O O . THR A 1 186 ? -15.241 -3.153 16.965 1.00 97.75 186 THR A O 1
ATOM 1422 N N . ALA A 1 187 ? -14.660 -2.416 19.006 1.00 97.81 187 ALA A N 1
ATOM 1423 C CA . ALA A 1 187 ? -13.345 -3.049 18.995 1.00 97.81 187 ALA A CA 1
ATOM 1424 C C . ALA A 1 187 ? -13.322 -4.349 19.799 1.00 97.81 187 ALA A C 1
ATOM 1426 O O . ALA A 1 187 ? -14.109 -4.553 20.723 1.00 97.81 187 ALA A O 1
ATOM 1427 N N . VAL A 1 188 ? -12.362 -5.197 19.457 1.00 97.12 188 VAL A N 1
ATOM 1428 C CA . VAL A 1 188 ? -11.884 -6.309 20.271 1.00 97.12 188 VAL A CA 1
ATOM 1429 C C . VAL A 1 188 ? -10.363 -6.231 20.345 1.00 97.12 188 VAL A C 1
ATOM 1431 O O . VAL A 1 188 ? -9.701 -5.938 19.351 1.00 97.12 188 VAL A O 1
ATOM 1434 N N . ALA A 1 189 ? -9.802 -6.484 21.519 1.00 95.94 189 ALA A N 1
ATOM 1435 C CA . ALA A 1 189 ? -8.362 -6.571 21.727 1.00 95.94 189 ALA A CA 1
ATOM 1436 C C . ALA A 1 189 ? -8.076 -7.588 22.843 1.00 95.94 189 ALA A C 1
ATOM 1438 O O . ALA A 1 189 ? -8.921 -7.746 23.728 1.00 95.94 189 ALA A O 1
ATOM 1439 N N . PRO A 1 190 ? -6.922 -8.276 22.816 1.00 89.94 190 PRO A N 1
ATOM 1440 C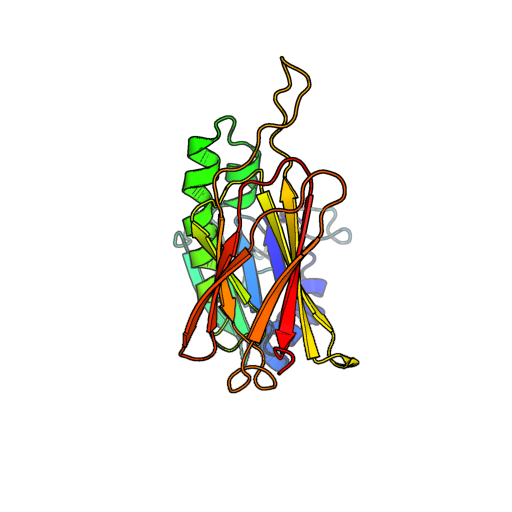 CA . PRO A 1 190 ? -6.578 -9.270 23.830 1.00 89.94 190 PRO A CA 1
ATOM 1441 C C . PRO A 1 190 ? -6.404 -8.667 25.232 1.00 89.94 190 PRO A C 1
ATOM 1443 O O . PRO A 1 190 ? -6.842 -9.278 26.202 1.00 89.94 190 PRO A O 1
ATOM 1446 N N . ASP A 1 191 ? -5.819 -7.469 25.334 1.00 84.44 191 ASP A N 1
ATOM 1447 C CA . ASP A 1 191 ? -5.450 -6.877 26.627 1.00 84.44 191 ASP A CA 1
ATOM 1448 C C . ASP A 1 191 ? -6.437 -5.792 27.064 1.00 84.44 191 ASP A C 1
ATOM 1450 O O . ASP A 1 191 ? -7.155 -5.926 28.054 1.00 84.44 191 ASP A O 1
ATOM 1454 N N . SER A 1 192 ? -6.491 -4.701 26.298 1.00 88.81 192 SER A N 1
ATOM 1455 C CA . SER A 1 192 ? -7.346 -3.551 26.567 1.00 88.81 192 SER A CA 1
ATOM 1456 C C . SER A 1 192 ? -8.082 -3.172 25.298 1.00 88.81 192 SER A C 1
ATOM 1458 O O . SER A 1 192 ? -7.475 -2.728 24.327 1.00 88.81 192 SER A O 1
ATOM 1460 N N . THR A 1 193 ? -9.403 -3.321 25.318 1.00 96.00 193 THR A N 1
ATOM 1461 C CA . THR A 1 193 ? -10.248 -2.937 24.186 1.00 96.00 193 THR A CA 1
ATOM 1462 C C . THR A 1 193 ? -10.281 -1.410 24.059 1.00 96.00 193 THR A C 1
ATOM 1464 O O . THR A 1 193 ? -10.697 -0.753 25.015 1.00 96.00 193 THR A O 1
ATOM 1467 N N . PRO A 1 194 ? -9.840 -0.825 22.927 1.00 96.69 194 PRO A N 1
ATOM 1468 C CA . PRO A 1 194 ? -9.934 0.614 22.722 1.00 96.69 194 PRO A CA 1
ATOM 1469 C C . PRO A 1 194 ? -11.394 1.033 22.535 1.00 96.69 194 PRO A C 1
ATOM 1471 O O . PRO A 1 194 ? -12.213 0.285 21.996 1.00 96.69 194 PRO A O 1
ATOM 1474 N N . GLU A 1 195 ? -11.719 2.255 22.943 1.00 97.31 195 GLU A N 1
ATOM 1475 C CA . GLU A 1 195 ? -13.000 2.865 22.589 1.00 97.31 195 GLU A CA 1
ATOM 1476 C C . GLU A 1 195 ? -13.065 3.104 21.077 1.00 97.31 195 GLU A C 1
ATOM 1478 O O . GLU A 1 195 ? -12.064 3.473 20.456 1.00 97.31 195 GLU A O 1
ATOM 1483 N N . VAL A 1 196 ? -14.241 2.890 20.486 1.00 97.94 196 VAL A N 1
ATOM 1484 C CA . VAL A 1 196 ? -14.496 3.157 19.069 1.00 97.94 196 VAL A CA 1
ATOM 1485 C C . VAL A 1 196 ? -15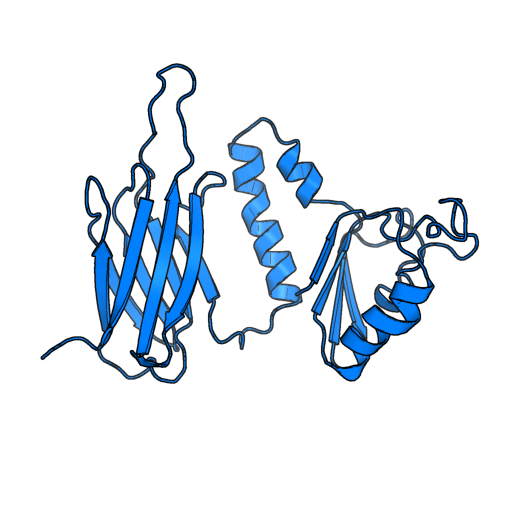.786 3.940 18.928 1.00 97.94 196 VAL A C 1
ATOM 1487 O O . VAL A 1 196 ? -16.811 3.566 19.495 1.00 97.94 196 VAL A O 1
ATOM 1490 N N . GLU A 1 197 ? -15.736 4.995 18.127 1.00 97.81 197 GLU A N 1
ATOM 1491 C CA . GLU A 1 197 ? -16.870 5.861 17.831 1.00 97.81 197 GLU A CA 1
ATOM 1492 C C . GLU A 1 197 ? -16.960 6.099 16.322 1.00 97.81 197 GLU A C 1
ATOM 1494 O O . GLU A 1 197 ? -15.949 6.367 15.670 1.00 97.81 197 GLU A O 1
ATOM 1499 N N . ILE A 1 198 ? -18.173 6.023 15.766 1.00 97.44 198 ILE A N 1
ATOM 1500 C CA . ILE A 1 198 ? -18.457 6.523 14.416 1.00 97.44 198 ILE A CA 1
ATOM 1501 C C . ILE A 1 198 ? -18.708 8.026 14.539 1.00 97.44 198 ILE A C 1
ATOM 1503 O O . ILE A 1 198 ? -19.707 8.440 15.120 1.00 97.44 198 ILE A O 1
ATOM 1507 N N . LEU A 1 199 ? -17.800 8.832 13.993 1.00 97.25 199 LEU A N 1
ATOM 1508 C CA . LEU A 1 199 ? -17.889 10.292 14.015 1.00 97.25 199 LEU A CA 1
ATOM 1509 C C . LEU A 1 199 ? -18.844 10.819 12.941 1.00 97.25 199 LEU A C 1
ATOM 1511 O O . LEU A 1 199 ? -19.556 11.798 13.160 1.00 97.25 199 LEU A O 1
ATOM 1515 N N . SER A 1 200 ? -18.837 10.190 11.765 1.00 95.50 200 SER A N 1
ATOM 1516 C CA . SER A 1 200 ? -19.686 10.573 10.641 1.00 95.50 200 SER A CA 1
ATOM 1517 C C . SER A 1 200 ? -19.900 9.401 9.676 1.00 95.50 200 SER A C 1
ATOM 1519 O O . SER A 1 200 ? -19.086 8.480 9.598 1.00 95.50 200 SER A O 1
ATOM 1521 N N . GLN A 1 201 ? -21.012 9.444 8.939 1.00 94.00 201 GLN A N 1
ATOM 1522 C CA . GLN A 1 201 ? -21.309 8.556 7.813 1.00 94.00 201 GLN A CA 1
ATOM 1523 C C . GLN A 1 201 ? -21.894 9.406 6.685 1.00 94.00 201 GLN A C 1
ATOM 1525 O O . GLN A 1 201 ? -23.022 9.889 6.780 1.00 94.00 201 GLN A O 1
ATOM 1530 N N . SER A 1 202 ? -21.115 9.657 5.635 1.00 90.06 202 SER A N 1
ATOM 1531 C CA . SER A 1 202 ? -21.544 10.516 4.527 1.00 90.06 202 SER A CA 1
ATOM 1532 C C . SER A 1 202 ? -20.790 10.198 3.241 1.00 90.06 202 SER A C 1
ATOM 1534 O O . SER A 1 202 ? -19.664 9.710 3.276 1.00 90.06 202 SER A O 1
ATOM 1536 N N . GLY A 1 203 ? -21.426 10.425 2.087 1.00 84.50 203 GLY A N 1
ATOM 1537 C CA . GLY A 1 203 ? -20.775 10.255 0.781 1.00 84.50 203 GLY A CA 1
ATOM 1538 C C . GLY A 1 203 ? -20.308 8.827 0.475 1.00 84.50 203 GLY A C 1
ATOM 1539 O O . GLY A 1 203 ? -19.442 8.646 -0.369 1.00 84.50 203 GLY A O 1
ATOM 1540 N N . GLY A 1 204 ? -20.851 7.815 1.159 1.00 88.75 204 GLY A N 1
ATOM 1541 C CA . GLY A 1 204 ? -20.376 6.433 1.067 1.00 88.75 204 GLY A CA 1
ATOM 1542 C C . GLY A 1 204 ? -19.158 6.128 1.941 1.00 88.75 204 GLY A C 1
ATOM 1543 O O . GLY A 1 204 ? -18.605 5.043 1.819 1.00 88.75 204 GLY A O 1
ATOM 1544 N N . HIS A 1 205 ? -18.755 7.032 2.830 1.00 92.38 205 HIS A N 1
ATOM 1545 C CA . HIS A 1 205 ? -17.666 6.839 3.783 1.00 92.38 205 HIS A CA 1
ATOM 1546 C C . HIS A 1 205 ? -18.182 6.804 5.221 1.00 92.38 205 HIS A C 1
ATOM 1548 O O . HIS A 1 205 ? -19.227 7.381 5.530 1.00 92.38 205 HIS A O 1
ATOM 1554 N N . ILE A 1 206 ? -17.411 6.164 6.099 1.00 95.25 206 ILE A N 1
ATOM 1555 C CA . ILE A 1 206 ? -17.505 6.339 7.552 1.00 95.25 206 ILE A CA 1
ATOM 1556 C C . ILE A 1 206 ? -16.201 6.895 8.092 1.00 95.25 206 ILE A C 1
ATOM 1558 O O . ILE A 1 206 ? -15.124 6.486 7.663 1.00 95.25 206 ILE A O 1
ATOM 1562 N N . GLU A 1 207 ? -16.304 7.773 9.078 1.00 97.06 207 GLU A N 1
ATOM 1563 C CA . GLU A 1 207 ? -15.165 8.224 9.864 1.00 97.06 207 GLU A CA 1
ATOM 1564 C C . GLU A 1 207 ? -15.227 7.600 11.254 1.00 97.06 207 GLU A C 1
ATOM 1566 O O . GLU A 1 207 ? -16.243 7.689 11.945 1.00 97.06 207 GLU A O 1
ATOM 1571 N N . LEU A 1 208 ? -14.131 6.972 11.668 1.00 98.06 208 LEU A N 1
ATOM 1572 C CA . LEU A 1 208 ? -14.007 6.305 12.958 1.00 98.06 208 LEU A CA 1
ATOM 1573 C C . LEU A 1 208 ? -12.962 7.013 13.815 1.00 98.06 208 LEU A C 1
ATOM 1575 O O . LEU A 1 208 ? -11.866 7.314 13.340 1.00 98.06 208 LEU A O 1
ATOM 1579 N N . SER A 1 209 ? -13.287 7.221 15.088 1.00 98.06 209 SER A N 1
ATOM 1580 C CA . SER A 1 209 ? -12.321 7.512 16.146 1.00 98.06 209 SER A CA 1
ATOM 1581 C C . SER A 1 209 ? -12.025 6.225 16.899 1.00 98.06 209 SER A C 1
ATOM 1583 O O . SER A 1 209 ? -12.950 5.516 17.288 1.00 98.06 209 SER A O 1
ATOM 1585 N N . ILE A 1 210 ? -10.746 5.921 17.096 1.00 98.00 210 ILE A N 1
ATOM 1586 C CA . ILE A 1 210 ? -10.285 4.716 17.782 1.00 98.00 210 ILE A CA 1
ATOM 1587 C C . ILE A 1 210 ? -9.300 5.151 18.866 1.00 98.00 210 ILE A C 1
ATOM 1589 O O . ILE A 1 210 ? -8.363 5.915 18.608 1.00 98.00 210 ILE A O 1
ATOM 1593 N N . GLY A 1 211 ? -9.534 4.700 20.096 1.00 97.19 211 GLY A N 1
ATOM 1594 C CA . GLY A 1 211 ? -8.662 4.982 21.231 1.00 97.19 211 GLY A CA 1
ATOM 1595 C C . GLY A 1 211 ? -7.234 4.443 21.038 1.00 97.19 211 GLY A C 1
ATOM 1596 O O . GLY A 1 211 ? -6.986 3.648 20.132 1.00 97.19 211 GLY A O 1
ATOM 1597 N N . PRO A 1 212 ? -6.281 4.862 21.890 1.00 95.69 212 PRO A N 1
ATOM 1598 C CA . PRO A 1 212 ? -4.915 4.342 21.885 1.00 95.69 212 PRO A CA 1
ATOM 1599 C C . PRO A 1 212 ? -4.862 2.813 21.931 1.00 95.69 212 PRO A C 1
ATOM 1601 O O . PRO A 1 212 ? -5.568 2.196 22.732 1.00 95.69 212 PRO A O 1
ATOM 1604 N N . ILE A 1 213 ? -3.977 2.218 21.134 1.00 95.38 213 ILE A N 1
ATOM 1605 C CA . ILE A 1 213 ? -3.714 0.775 21.142 1.00 95.38 213 ILE A CA 1
ATOM 1606 C C . ILE A 1 213 ? -2.280 0.502 21.590 1.00 95.38 213 ILE A C 1
ATOM 1608 O O . ILE A 1 213 ? -1.378 1.293 21.321 1.00 95.38 213 ILE A O 1
ATOM 1612 N N . GLU A 1 214 ? -2.070 -0.609 22.292 1.00 95.06 214 GLU A N 1
ATOM 1613 C CA . GLU A 1 214 ? -0.737 -1.015 22.756 1.00 95.06 214 GLU A CA 1
ATOM 1614 C C . GLU A 1 214 ? -0.101 -2.058 21.831 1.00 95.06 214 GLU A C 1
ATOM 1616 O O . GLU A 1 214 ? 1.021 -1.851 21.387 1.00 95.06 214 GLU A O 1
ATOM 1621 N N . TYR A 1 215 ? -0.840 -3.112 21.468 1.00 95.00 215 TYR A N 1
ATOM 1622 C CA . TYR A 1 215 ? -0.350 -4.200 20.606 1.00 95.00 215 TYR A CA 1
ATOM 1623 C C . TYR A 1 215 ? -1.214 -4.358 19.354 1.00 95.00 215 TYR A C 1
ATOM 1625 O O . TYR A 1 215 ? -0.755 -4.166 18.232 1.00 95.00 215 TYR A O 1
ATOM 1633 N N . TYR A 1 216 ? -2.487 -4.701 19.549 1.00 96.62 216 TYR A N 1
ATOM 1634 C CA . TYR A 1 216 ? -3.414 -5.028 18.473 1.00 96.62 216 TYR A CA 1
ATOM 1635 C C . TYR A 1 216 ? -4.845 -4.652 18.846 1.00 96.62 216 TYR A C 1
ATOM 1637 O O . TYR A 1 216 ? -5.247 -4.800 20.003 1.00 96.62 216 TYR A O 1
ATOM 1645 N N . ALA A 1 217 ? -5.630 -4.234 17.856 1.00 97.50 217 ALA A N 1
ATOM 1646 C CA . ALA A 1 217 ? -7.078 -4.127 17.973 1.00 97.50 217 ALA A CA 1
ATOM 1647 C C . ALA A 1 217 ? -7.760 -4.489 16.649 1.00 97.50 217 ALA A C 1
ATOM 1649 O O . ALA A 1 217 ? -7.360 -4.015 15.589 1.00 97.50 217 ALA A O 1
ATOM 1650 N N . GLY A 1 218 ? -8.828 -5.279 16.720 1.00 98.06 218 GLY A N 1
ATOM 1651 C CA . GLY A 1 218 ? -9.739 -5.515 15.604 1.00 98.06 218 GLY A CA 1
ATOM 1652 C C . GLY A 1 218 ? -10.993 -4.663 15.765 1.00 98.06 218 GLY A C 1
ATOM 1653 O O . GLY A 1 218 ? -11.753 -4.859 16.713 1.00 98.06 218 GLY A O 1
ATOM 1654 N N . VAL A 1 219 ? -11.241 -3.725 14.855 1.00 98.25 219 VAL A N 1
ATOM 1655 C CA . VAL A 1 219 ? -12.488 -2.949 14.807 1.00 98.25 219 VAL A CA 1
ATOM 1656 C C . VAL A 1 219 ? -13.466 -3.620 13.861 1.00 98.25 219 VAL A C 1
ATOM 1658 O O . VAL A 1 219 ? -13.149 -3.889 12.709 1.00 98.25 219 VAL A O 1
ATOM 1661 N N . ILE A 1 220 ? -14.678 -3.866 14.339 1.00 97.94 220 ILE A N 1
ATOM 1662 C CA . ILE A 1 220 ? -15.761 -4.498 13.593 1.00 97.94 220 ILE A CA 1
ATOM 1663 C C . ILE A 1 220 ? -16.828 -3.444 13.334 1.00 97.94 220 ILE A C 1
ATOM 1665 O O . ILE A 1 220 ? -17.420 -2.931 14.283 1.00 97.94 220 ILE A O 1
ATOM 1669 N N . VAL A 1 221 ? -17.120 -3.177 12.063 1.00 97.50 221 VAL A N 1
ATOM 1670 C CA . VAL A 1 221 ? -18.243 -2.331 11.645 1.00 97.50 221 VAL A CA 1
ATOM 1671 C C . VAL A 1 221 ? -19.338 -3.204 11.049 1.00 97.50 221 VAL A C 1
ATOM 1673 O O . VAL A 1 221 ? -19.092 -4.057 10.192 1.00 97.50 221 VAL A O 1
ATOM 1676 N N . LYS A 1 222 ? -20.567 -3.010 11.516 1.00 96.25 222 LYS A N 1
ATOM 1677 C CA . LYS A 1 222 ? -21.740 -3.797 11.121 1.00 96.25 222 LYS A CA 1
ATOM 1678 C C . LYS A 1 222 ? -23.007 -2.961 11.259 1.00 96.25 222 LYS A C 1
ATOM 1680 O O . LYS A 1 222 ? -22.989 -1.933 11.925 1.00 96.25 222 LYS A O 1
ATOM 1685 N N . LYS A 1 223 ? -24.116 -3.433 10.691 1.00 94.88 223 LYS A N 1
ATOM 1686 C CA . LYS A 1 223 ? -25.440 -2.855 10.953 1.00 94.88 223 LYS A CA 1
ATOM 1687 C C . LYS A 1 223 ? -25.730 -2.828 12.462 1.00 94.88 223 LYS A C 1
ATOM 1689 O O . LYS A 1 223 ? -25.485 -3.823 13.153 1.00 94.88 223 LYS A O 1
ATOM 1694 N N . ALA A 1 224 ? -26.224 -1.697 12.954 1.00 90.81 224 ALA A N 1
ATOM 16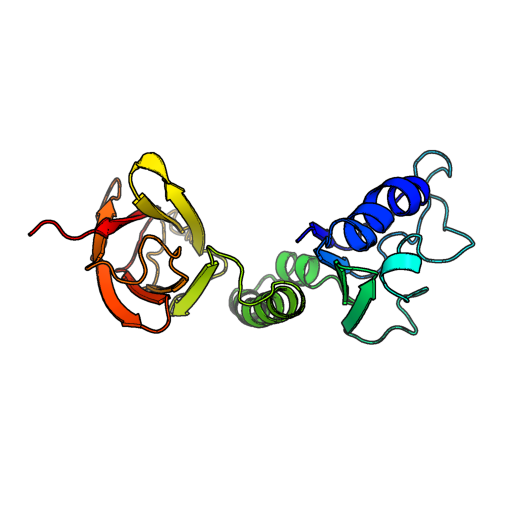95 C CA . ALA A 1 224 ? -26.691 -1.534 14.321 1.00 90.81 224 ALA A CA 1
ATOM 1696 C C . ALA A 1 224 ? -27.873 -2.480 14.587 1.00 90.81 224 ALA A C 1
ATOM 1698 O O . ALA A 1 224 ? -28.699 -2.727 13.708 1.00 90.81 224 ALA A O 1
ATOM 1699 N N . ILE A 1 225 ? -27.928 -3.042 15.793 1.00 81.00 225 ILE A N 1
ATOM 1700 C CA . ILE A 1 225 ? -29.085 -3.820 16.242 1.00 81.00 225 ILE A CA 1
ATOM 1701 C C . ILE A 1 225 ? -30.023 -2.822 16.920 1.00 81.00 225 ILE A C 1
ATOM 1703 O O . ILE A 1 225 ? -29.583 -2.136 17.843 1.00 81.00 225 ILE A O 1
ATOM 1707 N N . GLU A 1 226 ? -31.253 -2.714 16.415 1.00 55.53 226 GLU A N 1
ATOM 1708 C CA . GLU A 1 226 ? -32.340 -1.944 17.044 1.00 55.53 226 GLU A CA 1
ATOM 1709 C C . GLU A 1 226 ? -32.797 -2.573 18.366 1.00 55.53 226 GLU A C 1
ATOM 1711 O O . GLU A 1 226 ? -32.854 -3.826 18.443 1.00 55.53 226 GLU A O 1
#